Protein AF-0000000083341034 (afdb_homodimer)

Foldseek 3Di:
DPPPVPLVQQFFAWDDDDAQWTDTDHDIARAWWKDKRRDTGNPQPDQALAPDDDVSVVVQCVLVFQEEEEAGGQFWDDHDPVVQVVCVVVNYYY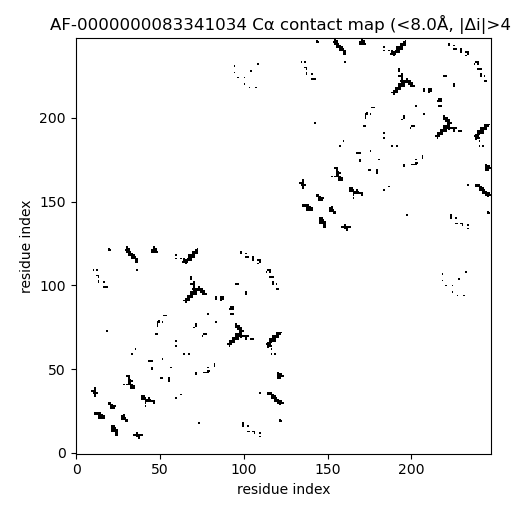HTGHPVVSNVVNNVPSVDVGIYMYTYHRND/DPPPVPLVQQFFAWPDDDAQWTDTDHDIARAWWKDKRRDTGNPQHDQALASDDDVSVVVVCVLVFQEEEEAGGQFWDDHDPVVQVVCVVVNYYYHTGHPVVSSVVNNVVVVPVGTYMYTYHRND

Secondary structure (DSSP, 8-state):
-------------EEEEETTEEEETTEEE-S-EEE-SS-EE------SGGG--HHHHHHHHTT--SEEEEE-SSS-----HHHHHHHHHTT-EEEEE-HHHHHHHHHHHHTTT--EEEEE----/-------------EEEEETTEEEET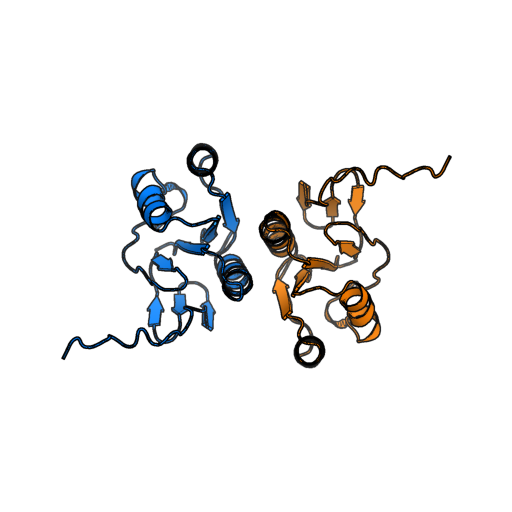TEEE-S-EEE-SS-EE------SGGG--HHHHHHHHTT--SEEEEE-SSS--PPPHHHHHHHHHTT-EEEEE-HHHHHHHHHHHHTTT--EEEEE----

Sequence (248 aa):
MKFTEHRDSNINAIKHYEPGLVKVNNLTFTHSCYITQHKTEQHWPCNAIEQLDQSLLEQLLAEKPEVIILGSGDKQQFPAAQWFAFCASQGIGLEVMANDAACRTYNVLTTEDREVVLALIFNSMKFTEHRDSNINAIKHYEPGLVKVNNLTFTHSCYITQHKTEQHWPCNAIEQLDQSLLEQLLAEKPEVIILGSGDKQQFPAAQWFAFCASQGIGLEVMANDAACRTYNVLTTEDREVVLALIFNS

Radius of gyration: 18.83 Å; Cα contacts (8 Å, |Δi|>4): 503; chains: 2; bounding box: 40×49×66 Å

Solvent-accessible surface area (backbone atoms only — not comparable to full-atom values): 13826 Å² total; per-residue (Å²): 130,80,74,69,70,72,68,72,87,66,66,57,41,68,74,43,75,50,98,66,36,38,27,43,75,92,41,77,40,69,54,17,23,36,35,30,54,87,44,78,40,70,85,37,96,34,48,43,57,86,62,64,45,68,70,64,48,48,62,58,52,71,70,63,38,56,31,36,36,33,8,41,16,95,46,65,54,80,58,65,68,64,59,52,52,54,32,46,75,70,68,22,47,74,43,74,30,20,35,69,54,30,48,52,46,46,45,62,48,54,78,37,102,51,55,45,34,39,34,39,26,32,72,118,130,80,75,67,70,72,70,72,87,65,64,56,41,67,74,44,74,50,97,66,36,38,27,42,74,93,41,78,40,71,56,16,22,35,35,30,54,85,43,76,40,69,87,38,97,32,48,42,56,88,60,62,43,68,71,63,50,46,62,55,52,71,68,64,37,57,32,36,35,33,9,42,17,95,46,66,53,82,59,66,68,64,58,53,51,54,33,46,76,72,68,22,47,75,45,72,29,22,34,70,52,30,47,52,46,46,46,62,47,52,75,68,78,50,54,45,33,39,34,39,25,32,71,115

Organism: NCBI:txid2580412

Nearest PDB structures (foldseek):
  2gm2-assembly1_A  TM=8.775E-01  e=2.484E-12  Xanthomonas campestris pv. campestris str. ATCC 33913
  3cpk-assembly1_A  TM=9.333E-01  e=6.772E-10  Bordetella parapertussis 12822
  2k2e-assembly1_A  TM=8.533E-01  e=2.001E-09  Bordetella pertussis Tohama I
  2fi9-assembly1_A  TM=8.469E-01  e=5.815E-07  Bartonella henselae str. Houston-1
  2fvt-assembly1_A  TM=8.087E-01  e=1.704E-05  Rhodopseudomonas palustris

InterPro domains:
  IPR007523 NDUFAF3/Mth938 domain-containing protein [PF04430] (14-121)
  IPR007523 NDUFAF3/Mth938 domain-containing protein [PTHR21192] (5-121)
  IPR036748 MTH938-like superfamily [G3DSA:3.40.1230.10] (12-122)
  IPR036748 MTH938-like superfamily [SSF64076] (1-122)

Structure (mmCIF, N/CA/C/O backbone):
data_AF-0000000083341034-model_v1
#
loop_
_entity.id
_entity.type
_entity.pdbx_description
1 polymer 'Xcc1710-like domain-containing protein'
#
loop_
_atom_site.group_PDB
_atom_site.id
_atom_site.type_symbol
_atom_site.label_atom_id
_atom_site.label_alt_id
_atom_site.label_comp_id
_atom_site.label_asym_id
_atom_site.label_entity_id
_atom_site.label_seq_id
_atom_site.pdbx_PDB_ins_code
_atom_site.Cartn_x
_atom_site.Cartn_y
_atom_site.Cartn_z
_atom_site.occupancy
_atom_site.B_iso_or_equiv
_atom_site.auth_seq_id
_atom_site.auth_comp_id
_atom_site.auth_asym_id
_atom_site.auth_atom_id
_atom_site.pdbx_PDB_model_num
ATOM 1 N N . MET A 1 1 ? 23.828 -11.281 -35.344 1 23.02 1 MET A N 1
ATOM 2 C CA . MET A 1 1 ? 23.5 -10.031 -34.656 1 23.02 1 MET A CA 1
ATOM 3 C C . MET A 1 1 ? 22.547 -10.266 -33.5 1 23.02 1 MET A C 1
ATOM 5 O O . MET A 1 1 ? 21.484 -10.867 -33.656 1 23.02 1 MET A O 1
ATOM 9 N N . LYS A 1 2 ? 23.016 -10.547 -32.25 1 27.88 2 LYS A N 1
ATOM 10 C CA . LYS A 1 2 ? 22.266 -10.891 -31.047 1 27.88 2 LYS A CA 1
ATOM 11 C C . LYS A 1 2 ? 21.219 -9.828 -30.734 1 27.88 2 LYS A C 1
ATOM 13 O O . LYS A 1 2 ? 21.531 -8.641 -30.672 1 27.88 2 LYS A O 1
ATOM 18 N N . PHE A 1 3 ? 20.062 -9.945 -31.328 1 27.89 3 PHE A N 1
ATOM 19 C CA . PHE A 1 3 ? 18.984 -9 -31.031 1 27.89 3 PHE A CA 1
ATOM 20 C C . PHE A 1 3 ? 18.953 -8.672 -29.547 1 27.89 3 PHE A C 1
ATOM 22 O O . PHE A 1 3 ? 18.797 -9.562 -28.719 1 27.89 3 PHE A O 1
ATOM 29 N N . THR A 1 4 ? 19.922 -7.859 -29.203 1 33.84 4 THR A N 1
ATOM 30 C CA . THR A 1 4 ? 19.766 -7.289 -27.875 1 33.84 4 THR A CA 1
ATOM 31 C C . THR A 1 4 ? 18.312 -6.871 -27.641 1 33.84 4 THR A C 1
ATOM 33 O O . THR A 1 4 ? 17.766 -6.051 -28.391 1 33.84 4 THR A O 1
ATOM 36 N N . GLU A 1 5 ? 17.391 -7.863 -27.609 1 35.09 5 GLU A N 1
ATOM 37 C CA . GLU A 1 5 ? 16.047 -7.477 -27.203 1 35.09 5 GLU A CA 1
ATOM 38 C C . GLU A 1 5 ? 16.062 -6.242 -26.297 1 35.09 5 GLU A C 1
ATOM 40 O O . GLU A 1 5 ? 16.688 -6.254 -25.234 1 35.09 5 GLU A O 1
ATOM 45 N N . HIS A 1 6 ? 16.266 -5.133 -26.859 1 35.75 6 HIS A N 1
ATOM 46 C CA . HIS A 1 6 ? 15.984 -3.904 -26.125 1 35.75 6 HIS A CA 1
ATOM 47 C C . HIS A 1 6 ? 14.859 -4.113 -25.109 1 35.75 6 HIS A C 1
ATOM 49 O O . HIS A 1 6 ? 13.703 -4.305 -25.5 1 35.75 6 HIS A O 1
ATOM 55 N N . ARG A 1 7 ? 15 -4.977 -24.156 1 37.41 7 ARG A N 1
ATOM 56 C CA . ARG A 1 7 ? 14.117 -4.91 -23 1 37.41 7 ARG A CA 1
ATOM 57 C C . ARG A 1 7 ? 13.602 -3.492 -22.781 1 37.41 7 ARG A C 1
ATOM 59 O O . ARG A 1 7 ? 14.383 -2.582 -22.5 1 37.41 7 ARG A O 1
ATOM 66 N N . ASP A 1 8 ? 12.922 -2.873 -23.609 1 44.44 8 ASP A N 1
ATOM 67 C CA . ASP A 1 8 ? 12.273 -1.584 -23.391 1 44.44 8 ASP A CA 1
ATOM 68 C C . ASP A 1 8 ? 12.078 -1.328 -21.891 1 44.44 8 ASP A C 1
ATOM 70 O O . ASP A 1 8 ? 11.43 -2.119 -21.203 1 44.44 8 ASP A O 1
ATOM 74 N N . SER A 1 9 ? 13 -0.904 -21.094 1 52.66 9 SER A N 1
ATOM 75 C CA . SER A 1 9 ? 13.305 -0.562 -19.703 1 52.66 9 SER A CA 1
ATOM 76 C C . SER A 1 9 ? 12.047 -0.174 -18.938 1 52.66 9 SER A C 1
ATOM 78 O O . SER A 1 9 ? 12.109 0.576 -17.969 1 52.66 9 SER A O 1
ATOM 80 N N . ASN A 1 10 ? 10.734 -0.308 -19.5 1 64.81 10 ASN A N 1
ATOM 81 C CA . ASN A 1 10 ? 9.5 0.242 -18.953 1 64.81 10 ASN A CA 1
ATOM 82 C C . ASN A 1 10 ? 8.984 -0.592 -17.781 1 64.81 10 ASN A C 1
ATOM 84 O O . ASN A 1 10 ? 8.758 -1.794 -17.922 1 64.81 10 ASN A O 1
ATOM 88 N N . ILE A 1 11 ? 9.164 -0.188 -16.625 1 82.19 11 ILE A N 1
ATOM 89 C CA . ILE A 1 11 ? 8.633 -0.777 -15.398 1 82.19 11 ILE A CA 1
ATOM 90 C C . ILE A 1 11 ? 7.137 -1.049 -15.562 1 82.19 11 ILE A C 1
ATOM 92 O O . ILE A 1 11 ? 6.426 -0.271 -16.203 1 82.19 11 ILE A O 1
ATOM 96 N N . ASN A 1 12 ? 6.758 -2.311 -15.289 1 90.69 12 ASN A N 1
ATOM 97 C CA . ASN A 1 12 ? 5.348 -2.678 -15.328 1 90.69 12 ASN A CA 1
ATOM 98 C C . ASN A 1 12 ? 4.543 -1.948 -14.258 1 90.69 12 ASN A C 1
ATOM 100 O O . ASN A 1 12 ? 4.348 -2.475 -13.156 1 90.69 12 ASN A O 1
ATOM 104 N N . ALA A 1 13 ? 4.09 -0.816 -14.578 1 90.06 13 ALA A N 1
ATOM 105 C CA . ALA A 1 13 ? 3.232 -0.056 -13.68 1 90.06 13 ALA A CA 1
ATOM 106 C C . ALA A 1 13 ? 1.76 -0.37 -13.922 1 90.06 13 ALA A C 1
ATOM 108 O O . ALA A 1 13 ? 1.364 -0.669 -15.055 1 90.06 13 ALA A O 1
ATOM 109 N N . ILE A 1 14 ? 1.032 -0.4 -12.914 1 94.44 14 ILE A N 1
ATOM 110 C CA . ILE A 1 14 ? -0.413 -0.541 -13.055 1 94.44 14 ILE A CA 1
ATOM 111 C C . ILE A 1 14 ? -1.017 0.778 -13.531 1 94.44 14 ILE A C 1
ATOM 113 O O . ILE A 1 14 ? -0.889 1.806 -12.859 1 94.44 14 ILE A O 1
ATOM 117 N N . LYS A 1 15 ? -1.625 0.727 -14.609 1 89.69 15 LYS A N 1
ATOM 118 C CA . LYS A 1 15 ? -2.195 1.93 -15.211 1 89.69 15 LYS A CA 1
ATOM 119 C C . LYS A 1 15 ? -3.623 2.16 -14.727 1 89.69 15 LYS A C 1
ATOM 121 O O . LYS A 1 15 ? -4.043 3.305 -14.531 1 89.69 15 LYS A O 1
ATOM 126 N N . HIS A 1 16 ? -4.27 1.013 -14.664 1 92.5 16 HIS A N 1
ATOM 127 C CA . HIS A 1 16 ? -5.684 1.106 -14.305 1 92.5 16 HIS A CA 1
ATOM 128 C C . HIS A 1 16 ? -6.164 -0.172 -13.625 1 92.5 16 HIS A C 1
ATOM 130 O O . HIS A 1 16 ? -5.762 -1.272 -14.008 1 92.5 16 HIS A O 1
ATOM 136 N N . TYR A 1 17 ? -6.996 0.031 -12.664 1 93.44 17 TYR A N 1
ATOM 137 C CA . TYR A 1 17 ? -7.668 -1.093 -12.016 1 93.44 17 TYR A CA 1
ATOM 138 C C . TYR A 1 17 ? -9.148 -0.803 -11.82 1 93.44 17 TYR A C 1
ATOM 140 O O . TYR A 1 17 ? -9.531 0.314 -11.461 1 93.44 17 TYR A O 1
ATOM 148 N N . GLU A 1 18 ? -9.914 -1.802 -12.094 1 91.88 18 GLU A N 1
ATOM 149 C CA . GLU A 1 18 ? -11.32 -1.844 -11.695 1 91.88 18 GLU A CA 1
ATOM 150 C C . GLU A 1 18 ? -11.742 -3.262 -11.328 1 91.88 18 GLU A C 1
ATOM 152 O O . GLU A 1 18 ? -11.023 -4.223 -11.602 1 91.88 18 GLU A O 1
ATOM 157 N N . PRO A 1 19 ? -12.898 -3.295 -10.562 1 90.88 19 PRO A N 1
ATOM 158 C CA . PRO A 1 19 ? -13.344 -4.648 -10.219 1 90.88 19 PRO A CA 1
ATOM 159 C C . PRO A 1 19 ? -13.383 -5.582 -11.422 1 90.88 19 PRO A C 1
ATOM 161 O O . PRO A 1 19 ? -14.07 -5.293 -12.406 1 90.88 19 PRO A O 1
ATOM 164 N N . GLY A 1 20 ? -12.602 -6.617 -11.438 1 90.06 20 GLY A N 1
ATOM 165 C CA . GLY A 1 20 ? -12.625 -7.656 -12.453 1 90.06 20 GLY A CA 1
ATOM 166 C C . GLY A 1 20 ? -11.547 -7.48 -13.508 1 90.06 20 GLY A C 1
ATOM 167 O O . GLY A 1 20 ? -11.406 -8.312 -14.406 1 90.06 20 GLY A O 1
ATOM 168 N N . LEU A 1 21 ? -10.883 -6.426 -13.43 1 93.44 21 LEU A N 1
ATOM 169 C CA . LEU A 1 21 ? -9.844 -6.285 -14.445 1 93.44 21 LEU A CA 1
ATOM 170 C C . LEU A 1 21 ? -8.734 -5.355 -13.961 1 93.44 21 LEU A C 1
ATOM 172 O O . LEU A 1 21 ? -8.969 -4.5 -13.102 1 93.44 21 LEU A O 1
ATOM 176 N N . VAL A 1 22 ? -7.5 -5.578 -14.531 1 95.81 22 VAL A N 1
ATOM 177 C CA . VAL A 1 22 ? -6.355 -4.699 -14.305 1 95.81 22 VAL A CA 1
ATOM 178 C C . VAL A 1 22 ? -5.613 -4.465 -15.617 1 95.81 22 VAL A C 1
ATOM 180 O O . VAL A 1 22 ? -5.496 -5.375 -16.438 1 95.81 22 VAL A O 1
ATOM 183 N N . LYS A 1 23 ? -5.188 -3.26 -15.805 1 95.5 23 LYS A N 1
ATOM 184 C CA . LYS A 1 23 ? -4.402 -2.906 -16.984 1 95.5 23 LYS A CA 1
ATOM 185 C C . LYS A 1 23 ? -2.951 -2.617 -16.609 1 95.5 23 LYS A C 1
ATOM 187 O O . LYS A 1 23 ? -2.682 -1.781 -15.742 1 95.5 23 LYS A O 1
ATOM 192 N N . VAL A 1 24 ? -2.111 -3.338 -17.219 1 94.12 24 VAL A N 1
ATOM 193 C CA . VAL A 1 24 ? -0.674 -3.182 -17.031 1 94.12 24 VAL A CA 1
ATOM 194 C C . VAL A 1 24 ? -0.02 -2.773 -18.344 1 94.12 24 VAL A C 1
ATOM 196 O O . VAL A 1 24 ? 0.03 -3.562 -19.297 1 94.12 24 VAL A O 1
ATOM 199 N N . ASN A 1 25 ? 0.532 -1.565 -18.312 1 88.56 25 ASN A N 1
ATOM 200 C CA . ASN A 1 25 ? 1.022 -1.021 -19.578 1 88.56 25 ASN A CA 1
ATOM 201 C C . ASN A 1 25 ? -0.027 -1.13 -20.688 1 88.56 25 ASN A C 1
ATOM 203 O O . ASN A 1 25 ? -1.074 -0.485 -20.609 1 88.56 25 ASN A O 1
ATOM 207 N N . ASN A 1 26 ? 0.182 -2.029 -21.562 1 86.38 26 ASN A N 1
ATOM 208 C CA . ASN A 1 26 ? -0.769 -2.145 -22.672 1 86.38 26 ASN A CA 1
ATOM 209 C C . ASN A 1 26 ? -1.513 -3.477 -22.625 1 86.38 26 ASN A C 1
ATOM 211 O O . ASN A 1 26 ? -2.15 -3.867 -23.609 1 86.38 26 ASN A O 1
ATOM 215 N N . LEU A 1 27 ? -1.437 -4.066 -21.531 1 91.69 27 LEU A N 1
ATOM 216 C CA . LEU A 1 27 ? -2.092 -5.359 -21.375 1 91.69 27 LEU A CA 1
ATOM 217 C C . LEU A 1 27 ? -3.252 -5.266 -20.375 1 91.69 27 LEU A C 1
ATOM 219 O O . LEU A 1 27 ? -3.182 -4.52 -19.406 1 91.69 27 LEU A O 1
ATOM 223 N N . THR A 1 28 ? -4.266 -6.043 -20.672 1 94.06 28 THR A N 1
ATOM 224 C CA . THR A 1 28 ? -5.43 -6.137 -19.797 1 94.06 28 THR A CA 1
ATOM 225 C C . THR A 1 28 ? -5.586 -7.559 -19.25 1 94.06 28 THR A C 1
ATOM 227 O O . THR A 1 28 ? -5.562 -8.523 -20.016 1 94.06 28 THR A O 1
ATOM 230 N N . PHE A 1 29 ? -5.719 -7.637 -17.969 1 93.88 29 PHE A N 1
ATOM 231 C CA . PHE A 1 29 ? -5.922 -8.922 -17.297 1 93.88 29 PHE A CA 1
ATOM 232 C C . PHE A 1 29 ? -7.305 -8.992 -16.672 1 93.88 29 PHE A C 1
ATOM 234 O O . PHE A 1 29 ? -7.727 -8.062 -15.984 1 93.88 29 PHE A O 1
ATOM 241 N N . THR A 1 30 ? -7.992 -10.164 -16.906 1 93.69 30 THR A N 1
ATOM 242 C CA . THR A 1 30 ? -9.328 -10.344 -16.359 1 93.69 30 THR A CA 1
ATOM 243 C C . THR A 1 30 ? -9.398 -11.609 -15.508 1 93.69 30 THR A C 1
ATOM 245 O O . THR A 1 30 ? -10.484 -12.062 -15.141 1 93.69 30 THR A O 1
ATOM 248 N N . HIS A 1 31 ? -8.297 -12.203 -15.344 1 94.25 31 HIS A N 1
ATOM 249 C CA . HIS A 1 31 ? -8.164 -13.375 -14.484 1 94.25 31 HIS A CA 1
ATOM 250 C C . HIS A 1 31 ? -6.973 -13.234 -13.539 1 94.25 31 HIS A C 1
ATOM 252 O O . HIS A 1 31 ? -6.125 -12.359 -13.727 1 94.25 31 HIS A O 1
ATOM 258 N N . SER A 1 32 ? -6.977 -14.133 -12.562 1 96.81 32 SER A N 1
ATOM 259 C CA . SER A 1 32 ? -5.914 -14.062 -11.562 1 96.81 32 SER A CA 1
ATOM 260 C C . SER A 1 32 ? -4.539 -14.117 -12.211 1 96.81 32 SER A C 1
ATOM 262 O O . SER A 1 32 ? -4.324 -14.875 -13.164 1 96.81 32 SER A O 1
ATOM 264 N N . CYS A 1 33 ? -3.613 -13.336 -11.711 1 96.94 33 CYS A N 1
ATOM 265 C CA . CYS A 1 33 ? -2.301 -13.148 -12.32 1 96.94 33 CYS A CA 1
ATOM 266 C C . CYS A 1 33 ? -1.304 -12.594 -11.305 1 96.94 33 CYS A C 1
ATOM 268 O O . CYS A 1 33 ? -1.673 -12.273 -10.172 1 96.94 33 CYS A O 1
ATOM 270 N N . TYR A 1 34 ? -0.081 -12.594 -11.695 1 97.56 34 TYR A N 1
ATOM 271 C CA . TYR A 1 34 ? 0.874 -11.836 -10.898 1 97.56 34 TYR A CA 1
ATOM 272 C C . TYR A 1 34 ? 1.829 -11.047 -11.789 1 97.56 34 TYR A C 1
ATOM 274 O O . TYR A 1 34 ? 2.023 -11.398 -12.953 1 97.56 34 TYR A O 1
ATOM 282 N N . ILE A 1 35 ? 2.334 -9.969 -11.25 1 96 35 ILE A N 1
ATOM 283 C CA . ILE A 1 35 ? 3.119 -8.969 -11.969 1 96 35 ILE A CA 1
ATOM 284 C C . ILE A 1 35 ? 4.387 -8.641 -11.18 1 96 35 ILE A C 1
ATOM 286 O O . ILE A 1 35 ? 4.344 -8.508 -9.953 1 96 35 ILE A O 1
ATOM 290 N N . THR A 1 36 ? 5.523 -8.586 -11.859 1 95.06 36 THR A N 1
ATOM 291 C CA . THR A 1 36 ? 6.746 -7.984 -11.344 1 95.06 36 THR A CA 1
ATOM 292 C C . THR A 1 36 ? 7.137 -6.762 -12.172 1 95.06 36 THR A C 1
ATOM 294 O O . THR A 1 36 ? 6.438 -6.402 -13.117 1 95.06 36 THR A O 1
ATOM 297 N N . GLN A 1 37 ? 8.188 -6.176 -11.766 1 91.69 37 GLN A N 1
ATOM 298 C CA . GLN A 1 37 ? 8.648 -4.992 -12.492 1 91.69 37 GLN A CA 1
ATOM 299 C C . GLN A 1 37 ? 8.961 -5.324 -13.945 1 91.69 37 GLN A C 1
ATOM 301 O O . GLN A 1 37 ? 8.867 -4.461 -14.82 1 91.69 37 GLN A O 1
ATOM 306 N N . HIS A 1 38 ? 9.219 -6.582 -14.172 1 89.81 38 HIS A N 1
ATOM 307 C CA . HIS A 1 38 ? 9.734 -6.91 -15.5 1 89.81 38 HIS A CA 1
ATOM 308 C C . HIS A 1 38 ? 8.938 -8.047 -16.141 1 89.81 38 HIS A C 1
ATOM 310 O O . HIS A 1 38 ? 9.203 -8.43 -17.281 1 89.81 38 HIS A O 1
ATOM 316 N N . LYS A 1 39 ? 7.984 -8.508 -15.359 1 91.19 39 LYS A N 1
ATOM 317 C CA . LYS A 1 39 ? 7.254 -9.672 -15.859 1 91.19 39 LYS A CA 1
ATOM 318 C C . LYS A 1 39 ? 5.773 -9.586 -15.5 1 91.19 39 LYS A C 1
ATOM 320 O O . LYS A 1 39 ? 5.418 -9.125 -14.414 1 91.19 39 LYS A O 1
ATOM 325 N N . THR A 1 40 ? 4.977 -9.953 -16.438 1 93.19 40 THR A N 1
ATOM 326 C CA . THR A 1 40 ? 3.559 -10.172 -16.188 1 93.19 40 THR A CA 1
ATOM 327 C C . THR A 1 40 ? 3.188 -11.633 -16.438 1 93.19 40 THR A C 1
ATOM 329 O O . THR A 1 40 ? 3.471 -12.18 -17.5 1 93.19 40 THR A O 1
ATOM 332 N N . GLU A 1 41 ? 2.623 -12.258 -15.461 1 90 41 GLU A N 1
ATOM 333 C CA . GLU A 1 41 ? 2.221 -13.656 -15.578 1 90 41 GLU A CA 1
ATOM 334 C C . GLU A 1 41 ? 0.704 -13.797 -15.516 1 90 41 GLU A C 1
ATOM 336 O O . GLU A 1 41 ? 0.091 -13.516 -14.484 1 90 41 GLU A O 1
ATOM 341 N N . GLN A 1 42 ? 0.196 -14.328 -16.547 1 84.94 42 GLN A N 1
ATOM 342 C CA . GLN A 1 42 ? -1.253 -14.461 -16.672 1 84.94 42 GLN A CA 1
ATOM 343 C C . GLN A 1 42 ? -1.732 -15.805 -16.125 1 84.94 42 GLN A C 1
ATOM 345 O O . GLN A 1 42 ? -2.912 -15.961 -15.805 1 84.94 42 GLN A O 1
ATOM 350 N N . HIS A 1 43 ? -0.833 -16.703 -16.109 1 87.75 43 HIS A N 1
ATOM 351 C CA . HIS A 1 43 ? -1.233 -18.047 -15.664 1 87.75 43 HIS A CA 1
ATOM 352 C C . HIS A 1 43 ? -0.896 -18.266 -14.195 1 87.75 43 HIS A C 1
ATOM 354 O O . HIS A 1 43 ? 0.151 -18.828 -13.867 1 87.75 43 HIS A O 1
ATOM 360 N N . TRP A 1 44 ? -1.604 -17.812 -13.32 1 94.5 44 TRP A N 1
ATOM 361 C CA . TRP A 1 44 ? -1.575 -18.031 -11.883 1 94.5 44 TRP A CA 1
ATOM 362 C C . TRP A 1 44 ? -2.963 -18.375 -11.352 1 94.5 44 TRP A C 1
ATOM 364 O O . TRP A 1 44 ? -3.715 -17.5 -10.938 1 94.5 44 TRP A O 1
ATOM 374 N N . PRO A 1 45 ? -3.301 -19.688 -11.461 1 91.38 45 PRO A N 1
ATOM 375 C CA . PRO A 1 45 ? -4.691 -20.125 -11.289 1 91.38 45 PRO A CA 1
ATOM 376 C C . PRO A 1 45 ? -5.137 -20.125 -9.828 1 91.38 45 PRO A C 1
ATOM 378 O O . PRO A 1 45 ? -5.449 -21.172 -9.273 1 91.38 45 PRO A O 1
ATOM 381 N N . CYS A 1 46 ? -5.203 -19.062 -9.164 1 94.44 46 CYS A N 1
ATOM 382 C CA . CYS A 1 46 ? -5.773 -18.859 -7.836 1 94.44 46 CYS A CA 1
ATOM 383 C C . CYS A 1 46 ? -7.008 -17.969 -7.906 1 94.44 46 CYS A C 1
ATOM 385 O O . CYS A 1 46 ? -6.891 -16.734 -7.996 1 94.44 46 CYS A O 1
ATOM 387 N N . ASN A 1 47 ? -8.156 -18.578 -7.801 1 91.81 47 ASN A N 1
ATOM 388 C CA . ASN A 1 47 ? -9.375 -17.812 -8.047 1 91.81 47 ASN A CA 1
ATOM 389 C C . ASN A 1 47 ? -10.07 -17.438 -6.746 1 91.81 47 ASN A C 1
ATOM 391 O O . ASN A 1 47 ? -11.102 -16.766 -6.762 1 91.81 47 ASN A O 1
ATOM 395 N N . ALA A 1 48 ? -9.562 -17.969 -5.707 1 94.88 48 ALA A N 1
ATOM 396 C CA . ALA A 1 48 ? -10.055 -17.625 -4.375 1 94.88 48 ALA A CA 1
ATOM 397 C C . ALA A 1 48 ? -8.938 -17.719 -3.338 1 94.88 48 ALA A C 1
ATOM 399 O O . ALA A 1 48 ? -8.031 -18.547 -3.475 1 94.88 48 ALA A O 1
ATOM 400 N N . ILE A 1 49 ? -9.031 -16.906 -2.344 1 96.06 49 ILE A N 1
ATOM 401 C CA . ILE A 1 49 ? -7.977 -16.844 -1.338 1 96.06 49 ILE A CA 1
ATOM 402 C C . ILE A 1 49 ? -7.785 -18.219 -0.698 1 96.06 49 ILE A C 1
ATOM 404 O O . ILE A 1 49 ? -6.664 -18.594 -0.344 1 96.06 49 ILE A O 1
ATOM 408 N N . GLU A 1 50 ? -8.906 -18.953 -0.591 1 95.38 50 GLU A N 1
ATOM 409 C CA . GLU A 1 50 ? -8.875 -20.266 0.033 1 95.38 50 GLU A CA 1
ATOM 410 C C . GLU A 1 50 ? -8.109 -21.266 -0.828 1 95.38 50 GLU A C 1
ATOM 412 O O . GLU A 1 50 ? -7.699 -22.328 -0.345 1 95.38 50 GLU A O 1
ATOM 417 N N . GLN A 1 51 ? -7.922 -20.953 -2.051 1 96 51 GLN A N 1
ATOM 418 C CA . GLN A 1 51 ? -7.262 -21.859 -2.988 1 96 51 GLN A CA 1
ATOM 419 C C . GLN A 1 51 ? -5.746 -21.688 -2.947 1 96 51 GLN A C 1
ATOM 421 O O . GLN A 1 51 ? -5.008 -22.469 -3.539 1 96 51 GLN A O 1
ATOM 426 N N . LEU A 1 52 ? -5.301 -20.656 -2.309 1 96.94 52 LEU A N 1
ATOM 427 C CA . LEU A 1 52 ? -3.859 -20.453 -2.207 1 96.94 52 LEU A CA 1
ATOM 428 C C . LEU A 1 52 ? -3.174 -21.641 -1.56 1 96.94 52 LEU A C 1
ATOM 430 O O . LEU A 1 52 ? -3.605 -22.109 -0.506 1 96.94 52 LEU A O 1
ATOM 434 N N . ASP A 1 53 ? -2.238 -22.141 -2.191 1 97 53 ASP A N 1
ATOM 435 C CA . ASP A 1 53 ? -1.482 -23.281 -1.656 1 97 53 ASP A CA 1
ATOM 436 C C . ASP A 1 53 ? 0.017 -23.078 -1.869 1 97 53 ASP A C 1
ATOM 438 O O . ASP A 1 53 ? 0.451 -22.031 -2.357 1 97 53 ASP A O 1
ATOM 442 N N . GLN A 1 54 ? 0.739 -24.062 -1.49 1 97.19 54 GLN A N 1
ATOM 443 C CA . GLN A 1 54 ? 2.193 -23.938 -1.503 1 97.19 54 GLN A CA 1
ATOM 444 C C . GLN A 1 54 ? 2.717 -23.766 -2.926 1 97.19 54 GLN A C 1
ATOM 446 O O . GLN A 1 54 ? 3.631 -22.984 -3.166 1 97.19 54 GLN A O 1
ATOM 451 N N . SER A 1 55 ? 2.17 -24.562 -3.807 1 97.5 55 SER A N 1
ATOM 452 C CA . SER A 1 55 ? 2.615 -24.516 -5.195 1 97.5 55 SER A CA 1
ATOM 453 C C . SER A 1 55 ? 2.404 -23.125 -5.793 1 97.5 55 SER A C 1
ATOM 455 O O . SER A 1 55 ? 3.281 -22.594 -6.484 1 97.5 55 SER A O 1
ATOM 457 N N . LEU A 1 56 ? 1.269 -22.547 -5.57 1 97.56 56 LEU A N 1
ATOM 458 C CA . LEU A 1 56 ? 0.95 -21.219 -6.07 1 97.56 56 LEU A CA 1
ATOM 459 C C . LEU A 1 56 ? 1.879 -20.172 -5.461 1 97.56 56 LEU A C 1
ATOM 461 O O . LEU A 1 56 ? 2.354 -19.281 -6.156 1 97.56 56 LEU A O 1
ATOM 465 N N . LEU A 1 57 ? 2.213 -20.312 -4.188 1 97.81 57 LEU A N 1
ATOM 466 C CA . LEU A 1 57 ? 3.113 -19.375 -3.516 1 97.81 57 LEU A CA 1
ATOM 467 C C . LEU A 1 57 ? 4.539 -19.531 -4.035 1 97.81 57 LEU A C 1
ATOM 469 O O . LEU A 1 57 ? 5.258 -18.547 -4.188 1 97.81 57 LEU A O 1
ATOM 473 N N . GLU A 1 58 ? 4.91 -20.734 -4.301 1 97.38 58 GLU A N 1
ATOM 474 C CA . GLU A 1 58 ? 6.258 -21 -4.805 1 97.38 58 GLU A CA 1
ATOM 475 C C . GLU A 1 58 ? 6.48 -20.328 -6.156 1 97.38 58 GLU A C 1
ATOM 477 O O . GLU A 1 58 ? 7.594 -19.891 -6.461 1 97.38 58 GLU A O 1
ATOM 482 N N . GLN A 1 59 ? 5.457 -20.234 -6.961 1 97 59 GLN A N 1
ATOM 483 C CA . GLN A 1 59 ? 5.555 -19.516 -8.227 1 97 59 GLN A CA 1
ATOM 484 C C . GLN A 1 59 ? 5.906 -18.047 -8.008 1 97 59 GLN A C 1
ATOM 486 O O . GLN A 1 59 ? 6.703 -17.484 -8.758 1 97 59 GLN A O 1
ATOM 491 N N . LEU A 1 60 ? 5.348 -17.469 -7.016 1 97.75 60 LEU A N 1
ATOM 492 C CA . LEU A 1 60 ? 5.645 -16.078 -6.688 1 97.75 60 LEU A CA 1
ATOM 493 C C . LEU A 1 60 ? 7.055 -15.938 -6.121 1 97.75 60 LEU A C 1
ATOM 495 O O . LEU A 1 60 ? 7.777 -15.008 -6.473 1 97.75 60 LEU A O 1
ATOM 499 N N . LEU A 1 61 ? 7.461 -16.891 -5.281 1 96.62 61 LEU A N 1
ATOM 500 C CA . 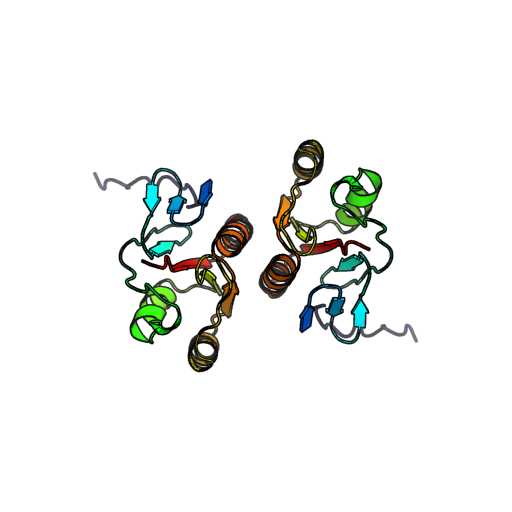LEU A 1 61 ? 8.758 -16.859 -4.613 1 96.62 61 LEU A CA 1
ATOM 501 C C . LEU A 1 61 ? 9.891 -17.047 -5.621 1 96.62 61 LEU A C 1
ATOM 503 O O . LEU A 1 61 ? 11 -16.578 -5.406 1 96.62 61 LEU A O 1
ATOM 507 N N . ALA A 1 62 ? 9.539 -17.734 -6.656 1 96.06 62 ALA A N 1
ATOM 508 C CA . ALA A 1 62 ? 10.531 -17.984 -7.699 1 96.06 62 ALA A CA 1
ATOM 509 C C . ALA A 1 62 ? 11.031 -16.688 -8.305 1 96.06 62 ALA A C 1
ATOM 511 O O . ALA A 1 62 ? 12.125 -16.641 -8.875 1 96.06 62 ALA A O 1
ATOM 512 N N . GLU A 1 63 ? 10.289 -15.641 -8.141 1 95.69 63 GLU A N 1
ATOM 513 C CA . GLU A 1 63 ? 10.68 -14.328 -8.664 1 95.69 63 GLU A CA 1
ATOM 514 C C . GLU A 1 63 ? 11.641 -13.625 -7.715 1 95.69 63 GLU A C 1
ATOM 516 O O . GLU A 1 63 ? 12.102 -12.516 -8 1 95.69 63 GLU A O 1
ATOM 521 N N . LYS A 1 64 ? 11.875 -14.164 -6.516 1 94.44 64 LYS A N 1
ATOM 522 C CA . LYS A 1 64 ? 12.805 -13.695 -5.496 1 94.44 64 LYS A CA 1
ATOM 523 C C . LYS A 1 64 ? 12.453 -12.281 -5.031 1 94.44 64 LYS A C 1
ATOM 525 O O . LYS A 1 64 ? 13.312 -11.398 -5.008 1 94.44 64 LYS A O 1
ATOM 530 N N . PRO A 1 65 ? 11.188 -12.125 -4.664 1 95.62 65 PRO A N 1
ATOM 531 C CA . PRO A 1 65 ? 10.789 -10.797 -4.199 1 95.62 65 PRO A CA 1
ATOM 532 C C . PRO A 1 65 ? 11.25 -10.508 -2.773 1 95.62 65 PRO A C 1
ATOM 534 O O . PRO A 1 65 ? 11.57 -11.438 -2.025 1 95.62 65 PRO A O 1
ATOM 537 N N . GLU A 1 66 ? 11.367 -9.258 -2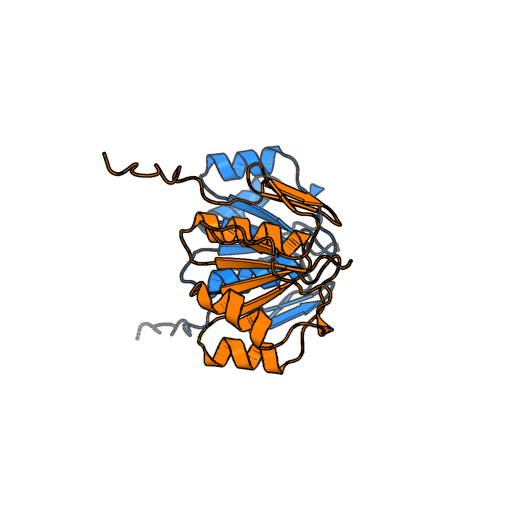.48 1 92.31 66 GLU A N 1
ATOM 538 C CA . GLU A 1 66 ? 11.5 -8.859 -1.081 1 92.31 66 GLU A CA 1
ATOM 539 C C . GLU A 1 66 ? 10.148 -8.883 -0.375 1 92.31 66 GLU A C 1
ATOM 541 O O . GLU A 1 66 ? 10.07 -9.133 0.831 1 92.31 66 GLU A O 1
ATOM 546 N N . VAL A 1 67 ? 9.125 -8.609 -1.173 1 95.25 67 VAL A N 1
ATOM 547 C CA . VAL A 1 67 ? 7.773 -8.586 -0.621 1 95.25 67 VAL A CA 1
ATOM 548 C C . VAL A 1 67 ? 6.77 -9 -1.695 1 95.25 67 VAL A C 1
ATOM 550 O O . VAL A 1 67 ? 6.945 -8.68 -2.875 1 95.25 67 VAL A O 1
ATOM 553 N N . ILE A 1 68 ? 5.781 -9.711 -1.284 1 97.31 68 ILE A N 1
ATOM 554 C CA . ILE A 1 68 ? 4.625 -10.039 -2.109 1 97.31 68 ILE A CA 1
ATOM 555 C C . ILE A 1 68 ? 3.416 -9.219 -1.656 1 97.31 68 ILE A C 1
ATOM 557 O O . ILE A 1 68 ? 3.043 -9.25 -0.481 1 97.31 68 ILE A O 1
ATOM 561 N N . ILE A 1 69 ? 2.902 -8.461 -2.555 1 98 69 ILE A N 1
ATOM 562 C CA . ILE A 1 69 ? 1.615 -7.809 -2.342 1 98 69 ILE A CA 1
ATOM 563 C C . ILE A 1 69 ? 0.5 -8.656 -2.947 1 98 69 ILE A C 1
ATOM 565 O O . ILE A 1 69 ? 0.451 -8.852 -4.164 1 98 69 ILE A O 1
ATOM 569 N N . LEU A 1 70 ? -0.362 -9.148 -2.119 1 98.38 70 LEU A N 1
ATOM 570 C CA . LEU A 1 70 ? -1.439 -10.031 -2.555 1 98.38 70 LEU A CA 1
ATOM 571 C C . LEU A 1 70 ? -2.783 -9.312 -2.504 1 98.38 70 LEU A C 1
ATOM 573 O O . LEU A 1 70 ? -3.26 -8.953 -1.425 1 98.38 70 LEU A O 1
ATOM 577 N N . GLY A 1 71 ? -3.299 -9.07 -3.66 1 97.69 71 GLY A N 1
ATOM 578 C CA . GLY A 1 71 ? -4.684 -8.633 -3.752 1 97.69 71 GLY A CA 1
ATOM 579 C C . GLY A 1 71 ? -5.672 -9.781 -3.664 1 97.69 71 GLY A C 1
ATOM 580 O O . GLY A 1 71 ? -5.734 -10.625 -4.559 1 97.69 71 GLY A O 1
ATOM 581 N N . SER A 1 72 ? -6.523 -9.766 -2.721 1 97.19 72 SER A N 1
ATOM 582 C CA . SER A 1 72 ? -7.383 -10.914 -2.445 1 97.19 72 SER A CA 1
ATOM 583 C C . SER A 1 72 ? -8.742 -10.758 -3.121 1 97.19 72 SER A C 1
ATOM 585 O O . SER A 1 72 ? -9.648 -11.562 -2.889 1 97.19 72 SER A O 1
ATOM 587 N N . GLY A 1 73 ? -8.891 -9.734 -3.947 1 95 73 GLY A N 1
ATOM 588 C CA . GLY A 1 73 ? -10.156 -9.453 -4.605 1 95 73 GLY A CA 1
ATOM 589 C C . GLY A 1 73 ? -10.727 -8.094 -4.262 1 95 73 GLY A C 1
ATOM 590 O O . GLY A 1 73 ? -9.977 -7.148 -4.008 1 95 73 GLY A O 1
ATOM 591 N N . ASP A 1 74 ? -12.125 -7.965 -4.293 1 93.31 74 ASP A N 1
ATOM 592 C CA . ASP A 1 74 ? -12.789 -6.691 -4.016 1 93.31 74 ASP A CA 1
ATOM 593 C C . ASP A 1 74 ? -12.641 -6.309 -2.545 1 93.31 74 ASP A C 1
ATOM 595 O O . ASP A 1 74 ? -12.727 -5.129 -2.197 1 93.31 74 ASP A O 1
ATOM 599 N N . LYS A 1 75 ? -12.461 -7.324 -1.787 1 92.5 75 LYS A N 1
ATOM 600 C CA . LYS A 1 75 ? -12.297 -7.133 -0.349 1 92.5 75 LYS A CA 1
ATOM 601 C C . LYS A 1 75 ? -11.023 -7.809 0.154 1 92.5 75 LYS A C 1
ATOM 603 O O . LYS A 1 75 ? -10.57 -8.797 -0.425 1 92.5 75 LYS A O 1
ATOM 608 N N . GLN A 1 76 ? -10.531 -7.254 1.204 1 94.56 76 GLN A N 1
ATOM 609 C CA . GLN A 1 76 ? -9.391 -7.887 1.853 1 94.56 76 GLN A CA 1
ATOM 610 C C . GLN A 1 76 ? -9.797 -9.172 2.562 1 94.56 76 GLN A C 1
ATOM 612 O O . GLN A 1 76 ? -10.711 -9.164 3.395 1 94.56 76 GLN A O 1
ATOM 617 N N . GLN A 1 77 ? -9.258 -10.172 2.182 1 95.56 77 GLN A N 1
ATOM 618 C CA . GLN A 1 77 ? -9.43 -11.484 2.805 1 95.56 77 GLN A CA 1
ATOM 619 C C . GLN A 1 77 ? -8.078 -12.117 3.129 1 95.56 77 GLN A C 1
ATOM 621 O O . GLN A 1 77 ? -7.168 -12.117 2.297 1 95.56 77 GLN A O 1
ATOM 626 N N . PHE A 1 78 ? -7.984 -12.656 4.246 1 95.94 78 PHE A N 1
ATOM 627 C CA . PHE A 1 78 ? -6.695 -13.188 4.672 1 95.94 78 PHE A CA 1
ATOM 628 C C . PHE A 1 78 ? -6.586 -14.672 4.348 1 95.94 78 PHE A C 1
ATOM 630 O O . PHE A 1 78 ? -7.555 -15.414 4.508 1 95.94 78 PHE A O 1
ATOM 637 N N . PRO A 1 79 ? -5.43 -15 3.861 1 97.31 79 PRO A N 1
ATOM 638 C CA . PRO A 1 79 ? -5.188 -16.438 3.699 1 97.31 79 PRO A CA 1
ATOM 639 C C . PRO A 1 79 ? -4.93 -17.141 5.027 1 97.31 79 PRO A C 1
ATOM 641 O O . PRO A 1 79 ? -4.914 -16.5 6.078 1 97.31 79 PRO A O 1
ATOM 644 N N . ALA A 1 80 ? -4.824 -18.5 4.902 1 97.19 80 ALA A N 1
ATOM 645 C CA . ALA A 1 80 ? -4.477 -19.281 6.09 1 97.19 80 ALA A CA 1
ATOM 646 C C . ALA A 1 80 ? -3.158 -18.812 6.691 1 97.19 80 ALA A C 1
ATOM 648 O O . ALA A 1 80 ? -2.227 -18.453 5.961 1 97.19 80 ALA A O 1
ATOM 649 N N . ALA A 1 81 ? -3.012 -18.859 8 1 96.94 81 ALA A N 1
ATOM 650 C CA . ALA A 1 81 ? -1.861 -18.359 8.742 1 96.94 81 ALA A CA 1
ATOM 651 C C . ALA A 1 81 ? -0.575 -19.047 8.305 1 96.94 81 ALA A C 1
ATOM 653 O O . ALA A 1 81 ? 0.504 -18.453 8.344 1 96.94 81 ALA A O 1
ATOM 654 N N . GLN A 1 82 ? -0.685 -20.188 7.863 1 97.69 82 GLN A N 1
ATOM 655 C CA . GLN A 1 82 ? 0.493 -20.953 7.488 1 97.69 82 GLN A CA 1
ATOM 656 C C . GLN A 1 82 ? 1.217 -20.312 6.309 1 97.69 82 GLN A C 1
ATOM 658 O O . GLN A 1 82 ? 2.43 -20.484 6.152 1 97.69 82 GLN A O 1
ATOM 663 N N . TRP A 1 83 ? 0.429 -19.562 5.438 1 97.62 83 TRP A N 1
ATOM 664 C CA . TRP A 1 83 ? 1.053 -18.969 4.258 1 97.62 83 TRP A CA 1
ATOM 665 C C . TRP A 1 83 ? 1.901 -17.766 4.629 1 97.62 83 TRP A C 1
ATOM 667 O O . TRP A 1 83 ? 2.916 -17.484 3.984 1 97.62 83 TRP A O 1
ATOM 677 N N . PHE A 1 84 ? 1.477 -17.094 5.707 1 96.88 84 PHE A N 1
ATOM 678 C CA . PHE A 1 84 ? 2.332 -16.047 6.25 1 96.88 84 PHE A CA 1
ATOM 679 C C . PHE A 1 84 ? 3.629 -16.641 6.793 1 96.88 84 PHE A C 1
ATOM 681 O O . PHE A 1 84 ? 4.715 -16.141 6.492 1 96.88 84 PHE A O 1
ATOM 688 N N . ALA A 1 85 ? 3.484 -17.672 7.559 1 97.31 85 ALA A N 1
ATOM 689 C CA . ALA A 1 85 ? 4.641 -18.344 8.156 1 97.31 85 ALA A CA 1
ATOM 690 C C . ALA A 1 85 ? 5.57 -18.891 7.074 1 97.31 85 ALA A C 1
ATOM 692 O O . ALA A 1 85 ? 6.793 -18.812 7.195 1 97.31 85 ALA A O 1
ATOM 693 N N . PHE A 1 86 ? 4.926 -19.469 6.082 1 97.81 86 PHE A N 1
ATOM 694 C CA . PHE A 1 86 ? 5.688 -20.047 4.977 1 97.81 86 PHE A CA 1
ATOM 695 C C . PHE A 1 86 ? 6.539 -18.969 4.305 1 97.81 86 PHE A C 1
ATOM 697 O O . PHE A 1 86 ? 7.746 -19.156 4.117 1 97.81 86 PHE A O 1
ATOM 704 N N . CYS A 1 87 ? 6.016 -17.781 3.982 1 97.19 87 CYS A N 1
ATOM 705 C CA . CYS A 1 87 ? 6.746 -16.688 3.344 1 97.19 87 CYS A CA 1
ATOM 706 C C . CYS A 1 87 ? 7.812 -16.125 4.277 1 97.19 87 CYS A C 1
ATOM 708 O O . CYS A 1 87 ? 8.938 -15.875 3.854 1 97.19 87 CYS A O 1
ATOM 710 N N . ALA A 1 88 ? 7.434 -16.016 5.523 1 95.38 88 ALA A N 1
ATOM 711 C CA . ALA A 1 88 ? 8.367 -15.492 6.516 1 95.38 88 ALA A CA 1
ATOM 712 C C . ALA A 1 88 ? 9.594 -16.391 6.645 1 95.38 88 ALA A C 1
ATOM 714 O O . ALA A 1 88 ? 10.719 -15.906 6.781 1 95.38 88 ALA A O 1
ATOM 715 N N . SER A 1 89 ? 9.344 -17.656 6.637 1 96.5 89 SER A N 1
ATOM 716 C CA . SER A 1 89 ? 10.43 -18.625 6.762 1 96.5 89 SER A CA 1
ATOM 717 C C . SER A 1 89 ? 11.414 -18.516 5.598 1 96.5 89 SER A C 1
ATOM 719 O O . SER A 1 89 ? 12.562 -18.938 5.703 1 96.5 89 SER A O 1
ATOM 721 N N . GLN A 1 90 ? 10.969 -17.906 4.516 1 95.12 90 GLN A N 1
ATOM 722 C CA . GLN A 1 90 ? 11.812 -17.688 3.346 1 95.12 90 GLN A CA 1
ATOM 723 C C . GLN A 1 90 ? 12.375 -16.266 3.336 1 95.12 90 GLN A C 1
ATOM 725 O O . GLN A 1 90 ? 13.031 -15.852 2.375 1 95.12 90 GLN A O 1
ATOM 730 N N . GLY A 1 91 ? 12.031 -15.477 4.328 1 94.12 91 GLY A N 1
ATOM 731 C CA . GLY A 1 91 ? 12.492 -14.102 4.43 1 94.12 91 GLY A CA 1
ATOM 732 C C . GLY A 1 91 ? 11.711 -13.141 3.553 1 94.12 91 GLY A C 1
ATOM 733 O O . GLY A 1 91 ? 12.211 -12.078 3.182 1 94.12 91 GLY A O 1
ATOM 734 N N . ILE A 1 92 ? 10.578 -13.531 3.162 1 94.75 92 ILE A N 1
ATOM 735 C CA . ILE A 1 92 ? 9.781 -12.734 2.246 1 94.75 92 ILE A CA 1
ATOM 736 C C . ILE A 1 92 ? 8.531 -12.219 2.963 1 94.75 92 ILE A C 1
ATOM 738 O O . ILE A 1 92 ? 7.848 -12.984 3.65 1 94.75 92 ILE A O 1
ATOM 742 N N . GLY A 1 93 ? 8.273 -10.977 2.85 1 94.5 93 GLY A N 1
ATOM 743 C CA . GLY A 1 93 ? 7.047 -10.43 3.393 1 94.5 93 GLY A CA 1
ATOM 744 C C . GLY A 1 93 ? 5.832 -10.719 2.529 1 94.5 93 GLY A C 1
ATOM 745 O O . GLY A 1 93 ? 5.91 -10.656 1.3 1 94.5 93 GLY A O 1
ATOM 746 N N . LEU A 1 94 ? 4.719 -11.102 3.145 1 96.81 94 LEU A N 1
ATOM 747 C CA . LEU A 1 94 ? 3.428 -11.266 2.484 1 96.81 94 LEU A CA 1
ATOM 748 C C . LEU A 1 94 ? 2.412 -10.258 3.02 1 96.81 94 LEU A C 1
ATOM 750 O O . LEU A 1 94 ? 2.031 -10.32 4.191 1 96.81 94 LEU A O 1
ATOM 754 N N . GLU A 1 95 ? 2.004 -9.352 2.166 1 96 95 GLU A N 1
ATOM 755 C CA . GLU A 1 95 ? 1.035 -8.32 2.525 1 96 95 GLU A CA 1
ATOM 756 C C . GLU A 1 95 ? -0.267 -8.492 1.748 1 96 95 GLU A C 1
ATOM 758 O O . GLU A 1 95 ? -0.262 -8.523 0.515 1 96 95 GLU A O 1
ATOM 763 N N . VAL A 1 96 ? -1.366 -8.523 2.471 1 97.62 96 VAL A N 1
ATOM 764 C CA . VAL A 1 96 ? -2.639 -8.836 1.829 1 97.62 96 VAL A CA 1
ATOM 765 C C . VAL A 1 96 ? -3.576 -7.637 1.918 1 97.62 96 VAL A C 1
ATOM 767 O O . VAL A 1 96 ? -3.713 -7.027 2.98 1 97.62 96 VAL A O 1
ATOM 770 N N . MET A 1 97 ? -4.203 -7.301 0.871 1 96.69 97 MET A N 1
ATOM 771 C CA . MET A 1 97 ? -5.164 -6.207 0.807 1 96.69 97 MET A CA 1
ATOM 772 C C . MET A 1 97 ? -6.121 -6.391 -0.367 1 96.69 97 MET A C 1
ATOM 774 O O . MET A 1 97 ? -6.043 -7.387 -1.086 1 96.69 97 MET A O 1
ATOM 778 N N . ALA A 1 98 ? -7.129 -5.516 -0.446 1 96.25 98 ALA A N 1
ATOM 779 C CA . ALA A 1 98 ? -8.023 -5.543 -1.602 1 96.25 98 ALA A CA 1
ATOM 780 C C . ALA A 1 98 ? -7.27 -5.203 -2.885 1 96.25 98 ALA A C 1
ATOM 782 O O . ALA A 1 98 ? -6.242 -4.52 -2.848 1 96.25 98 ALA A O 1
ATOM 783 N N . ASN A 1 99 ? -7.758 -5.598 -4.035 1 96.94 99 ASN A N 1
ATOM 784 C CA . ASN A 1 99 ? -7.051 -5.477 -5.309 1 96.94 99 ASN A CA 1
ATOM 785 C C . ASN A 1 99 ? -6.719 -4.02 -5.625 1 96.94 99 ASN A C 1
ATOM 787 O O . ASN A 1 99 ? -5.633 -3.723 -6.121 1 96.94 99 ASN A O 1
ATOM 791 N N . ASP A 1 100 ? -7.672 -3.166 -5.43 1 95.88 100 ASP A N 1
ATOM 792 C CA . ASP A 1 100 ? -7.441 -1.762 -5.754 1 95.88 100 ASP A CA 1
ATOM 793 C C . ASP A 1 100 ? -6.281 -1.192 -4.941 1 95.88 100 ASP A C 1
ATOM 795 O O . ASP A 1 100 ? -5.383 -0.553 -5.492 1 95.88 100 ASP A O 1
ATOM 799 N N . ALA A 1 101 ? -6.254 -1.486 -3.67 1 96.81 101 ALA A N 1
ATOM 800 C 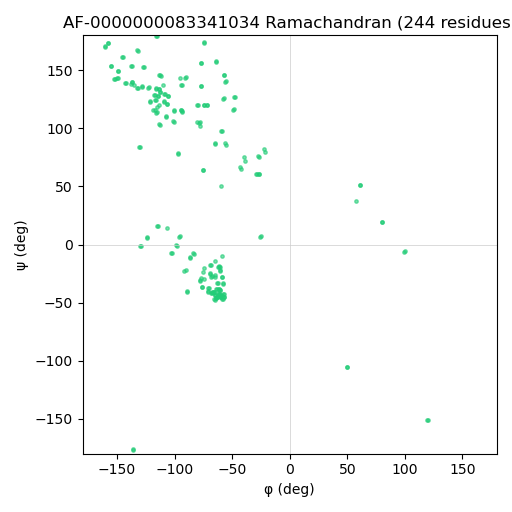CA . ALA A 1 101 ? -5.18 -1.032 -2.791 1 96.81 101 ALA A CA 1
ATOM 801 C C . ALA A 1 101 ? -3.859 -1.72 -3.137 1 96.81 101 ALA A C 1
ATOM 803 O O . ALA A 1 101 ? -2.799 -1.094 -3.096 1 96.81 101 ALA A O 1
ATOM 804 N N . ALA A 1 102 ? -3.936 -3.014 -3.416 1 97.62 102 ALA A N 1
ATOM 805 C CA . ALA A 1 102 ? -2.742 -3.771 -3.783 1 97.62 102 ALA A CA 1
ATOM 806 C C . ALA A 1 102 ? -2.059 -3.162 -5.004 1 97.62 102 ALA A C 1
ATOM 808 O O . ALA A 1 102 ? -0.836 -3.004 -5.023 1 97.62 102 ALA A O 1
ATOM 809 N N . CYS A 1 103 ? -2.879 -2.787 -5.957 1 96.88 103 CYS A N 1
ATOM 810 C CA . CYS A 1 103 ? -2.35 -2.172 -7.168 1 96.88 103 CYS A CA 1
ATOM 811 C C . CYS A 1 103 ? -1.661 -0.849 -6.852 1 96.88 103 CYS A C 1
ATOM 813 O O . CYS A 1 103 ? -0.564 -0.58 -7.344 1 96.88 103 CYS A O 1
ATOM 815 N N . ARG A 1 104 ? -2.289 -0.079 -6.066 1 95.25 104 ARG A N 1
ATOM 816 C CA . ARG A 1 104 ? -1.716 1.21 -5.699 1 95.25 104 ARG A CA 1
ATOM 817 C C . ARG A 1 104 ? -0.419 1.027 -4.914 1 95.25 104 ARG A C 1
ATOM 819 O O . ARG A 1 104 ? 0.57 1.715 -5.172 1 95.25 104 ARG A O 1
ATOM 826 N N . THR A 1 105 ? -0.434 0.121 -3.943 1 96 105 THR A N 1
ATOM 827 C CA . THR A 1 105 ? 0.757 -0.151 -3.146 1 96 105 THR A CA 1
ATOM 828 C C . THR A 1 105 ? 1.91 -0.608 -4.035 1 96 105 THR A C 1
ATOM 830 O O . THR A 1 105 ? 3.043 -0.149 -3.875 1 96 105 THR A O 1
ATOM 833 N N . TYR A 1 106 ? 1.603 -1.496 -4.957 1 95.88 106 TYR A N 1
ATOM 834 C CA . TYR A 1 106 ? 2.609 -1.979 -5.895 1 95.88 106 TYR A CA 1
ATOM 835 C C . TYR A 1 106 ? 3.23 -0.825 -6.672 1 95.88 106 TYR A C 1
ATOM 837 O O . TYR A 1 106 ? 4.453 -0.741 -6.797 1 95.88 106 TYR A O 1
ATOM 845 N N . ASN A 1 107 ? 2.432 0.093 -7.172 1 93.75 107 ASN A N 1
ATOM 846 C CA . ASN A 1 107 ? 2.932 1.227 -7.941 1 93.75 107 ASN A CA 1
ATOM 847 C C . ASN A 1 107 ? 3.871 2.098 -7.113 1 93.75 107 ASN A C 1
ATOM 849 O O . ASN A 1 107 ? 4.867 2.607 -7.629 1 93.75 107 ASN A O 1
ATOM 853 N N . VAL A 1 108 ? 3.488 2.219 -5.871 1 91.75 108 VAL A N 1
ATOM 854 C CA . VAL A 1 108 ? 4.305 3.031 -4.977 1 91.75 108 VAL A CA 1
ATOM 855 C C . VAL A 1 108 ? 5.668 2.373 -4.781 1 91.75 108 VAL A C 1
ATOM 857 O O . VAL A 1 108 ? 6.699 3.053 -4.77 1 91.75 108 VAL A O 1
ATOM 860 N N . LEU A 1 109 ? 5.734 1.1 -4.641 1 90.12 109 LEU A N 1
ATOM 861 C CA . LEU A 1 109 ? 6.941 0.349 -4.32 1 90.12 109 LEU A CA 1
ATOM 862 C C . LEU A 1 109 ? 7.844 0.223 -5.543 1 90.12 109 LEU A C 1
ATOM 864 O O . LEU A 1 109 ? 9.07 0.207 -5.414 1 90.12 109 LEU A O 1
ATOM 868 N N . THR A 1 110 ? 7.223 0.063 -6.715 1 85.5 110 THR A N 1
ATOM 869 C CA . THR A 1 110 ? 8 -0.195 -7.922 1 85.5 110 THR A CA 1
ATOM 870 C C . THR A 1 110 ? 8.672 1.081 -8.414 1 85.5 110 THR A C 1
ATOM 872 O O . THR A 1 110 ? 9.633 1.024 -9.188 1 85.5 110 THR A O 1
ATOM 875 N N . THR A 1 111 ? 8.07 2.217 -8.016 1 74.44 111 THR A N 1
ATOM 876 C CA . THR A 1 111 ? 8.781 3.451 -8.328 1 74.44 111 THR A CA 1
ATOM 877 C C . THR A 1 111 ? 10.172 3.449 -7.695 1 74.44 111 THR A C 1
ATOM 879 O O . THR A 1 111 ? 11.055 4.191 -8.125 1 74.44 111 THR A O 1
ATOM 882 N N . GLU A 1 112 ? 10.273 2.459 -6.895 1 68.38 112 GLU A N 1
ATOM 883 C CA . GLU A 1 112 ? 11.539 2.271 -6.195 1 68.38 112 GLU A CA 1
ATOM 884 C C . GLU A 1 112 ? 12.273 1.034 -6.703 1 68.38 112 GLU A C 1
ATOM 886 O O . GLU A 1 112 ? 11.672 0.179 -7.359 1 68.38 112 GLU A O 1
ATOM 891 N N . ASP A 1 113 ? 13.414 0.958 -6.922 1 70.38 113 ASP A N 1
ATOM 892 C CA . ASP A 1 113 ? 14.195 -0.179 -7.395 1 70.38 113 ASP A CA 1
ATOM 893 C C . ASP A 1 113 ? 14.094 -1.356 -6.426 1 70.38 113 ASP A C 1
ATOM 895 O O . ASP A 1 113 ? 15.102 -1.828 -5.902 1 70.38 113 ASP A O 1
ATOM 899 N N . ARG A 1 114 ? 12.852 -1.772 -6.012 1 77.94 114 ARG A N 1
ATOM 900 C CA . ARG A 1 114 ? 12.664 -2.939 -5.156 1 77.94 114 ARG A CA 1
ATOM 901 C C . ARG A 1 114 ? 11.961 -4.062 -5.914 1 77.94 114 ARG A C 1
ATOM 903 O O . ARG A 1 114 ? 11.086 -3.807 -6.746 1 77.94 114 ARG A O 1
ATOM 910 N N . GLU A 1 115 ? 12.406 -5.227 -5.543 1 90 115 GLU A N 1
ATOM 911 C CA . GLU A 1 115 ? 11.766 -6.379 -6.18 1 90 115 GLU A CA 1
ATOM 912 C C . GLU A 1 115 ? 10.438 -6.711 -5.512 1 90 115 GLU A C 1
ATOM 914 O O . GLU A 1 115 ? 10.406 -7.219 -4.387 1 90 115 GLU A O 1
ATOM 919 N N . VAL A 1 116 ? 9.359 -6.402 -6.141 1 95.31 116 VAL A N 1
ATOM 920 C CA . VAL A 1 116 ? 8.008 -6.621 -5.629 1 95.31 116 VAL A CA 1
ATOM 921 C C . VAL A 1 116 ? 7.223 -7.5 -6.594 1 95.31 116 VAL A C 1
ATOM 923 O O . VAL A 1 116 ? 7.309 -7.324 -7.812 1 95.31 116 VAL A O 1
ATOM 926 N N . VAL A 1 117 ? 6.539 -8.445 -6.039 1 97.12 117 VAL A N 1
ATOM 927 C CA . VAL A 1 117 ? 5.551 -9.195 -6.809 1 97.12 117 VAL A CA 1
ATOM 928 C C . VAL A 1 117 ? 4.145 -8.758 -6.402 1 97.12 117 VAL A C 1
ATOM 930 O O . VAL A 1 117 ? 3.83 -8.688 -5.211 1 97.12 117 VAL A O 1
ATOM 933 N N . LEU A 1 118 ? 3.365 -8.414 -7.328 1 97.88 118 LEU A N 1
ATOM 934 C CA . LEU A 1 118 ? 1.932 -8.211 -7.148 1 97.88 118 LEU A CA 1
ATOM 935 C C . LEU A 1 118 ? 1.143 -9.414 -7.645 1 97.88 118 LEU A C 1
ATOM 937 O O . LEU A 1 118 ? 1.21 -9.766 -8.828 1 97.88 118 LEU A O 1
ATOM 941 N N . ALA A 1 119 ? 0.473 -10.07 -6.773 1 98.44 119 ALA A N 1
ATOM 942 C CA . ALA A 1 119 ? -0.443 -11.148 -7.141 1 98.44 119 ALA A CA 1
ATOM 943 C C . ALA A 1 119 ? -1.896 -10.727 -6.938 1 98.44 119 ALA A C 1
ATOM 945 O O . ALA A 1 119 ? -2.252 -10.203 -5.879 1 98.44 119 ALA A O 1
ATOM 946 N N . LEU A 1 120 ? -2.693 -10.93 -7.938 1 97.88 120 LEU A N 1
ATOM 947 C CA . LEU A 1 120 ? -4.086 -10.492 -7.887 1 97.88 120 LEU A CA 1
ATOM 948 C C . LEU A 1 120 ? -5.031 -11.672 -8.086 1 97.88 120 LEU A C 1
ATOM 950 O O . LEU A 1 120 ? -4.945 -12.383 -9.086 1 97.88 120 LEU A O 1
ATOM 954 N N . ILE A 1 121 ? -5.891 -11.852 -7.129 1 97.25 121 ILE A N 1
ATOM 955 C CA . ILE A 1 121 ? -6.941 -12.859 -7.227 1 97.25 121 ILE A CA 1
ATOM 956 C C . ILE A 1 121 ? -8.219 -12.227 -7.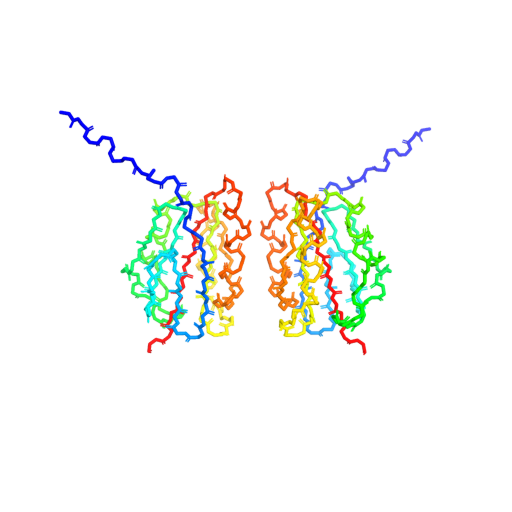773 1 97.25 121 ILE A C 1
ATOM 958 O O . ILE A 1 121 ? -8.734 -11.266 -7.195 1 97.25 121 ILE A O 1
ATOM 962 N N . PHE A 1 122 ? -8.609 -12.617 -8.898 1 93.38 122 PHE A N 1
ATOM 963 C CA . PHE A 1 122 ? -9.898 -12.234 -9.461 1 93.38 122 PHE A CA 1
ATOM 964 C C . PHE A 1 122 ? -10.914 -13.359 -9.289 1 93.38 122 PHE A C 1
ATOM 966 O O . PHE A 1 122 ? -10.711 -14.469 -9.781 1 93.38 122 PHE A O 1
ATOM 973 N N . ASN A 1 123 ? -11.812 -13.102 -8.336 1 76.44 123 ASN A N 1
ATOM 974 C CA . ASN A 1 123 ? -12.82 -14.125 -8.086 1 76.44 123 ASN A CA 1
ATOM 975 C C . ASN A 1 123 ? -13.656 -14.414 -9.336 1 76.44 123 ASN A C 1
ATOM 977 O O . ASN A 1 123 ? -14.148 -13.492 -9.984 1 76.44 123 ASN A O 1
ATOM 981 N N . SER A 1 124 ? -13.312 -15.438 -10.039 1 57.91 124 SER A N 1
ATOM 982 C CA . SER A 1 124 ? -14.125 -15.891 -11.164 1 57.91 124 SER A CA 1
ATOM 983 C C . SER A 1 124 ? -15.375 -16.625 -10.688 1 57.91 124 SER A C 1
ATOM 985 O O . SER A 1 124 ? -15.375 -17.234 -9.617 1 57.91 124 SER A O 1
ATOM 987 N N . MET B 1 1 ? 25.781 15.578 31.953 1 23.14 1 MET B N 1
ATOM 988 C CA . MET B 1 1 ? 25.625 14.305 31.25 1 23.14 1 MET B CA 1
ATOM 989 C C . MET B 1 1 ? 24.516 14.391 30.219 1 23.14 1 MET B C 1
ATOM 991 O O . MET B 1 1 ? 23.406 14.828 30.516 1 23.14 1 MET B O 1
ATOM 995 N N . LYS B 1 2 ? 24.781 14.68 28.891 1 28.5 2 LYS B N 1
ATOM 996 C CA . LYS B 1 2 ? 23.828 14.883 27.797 1 28.5 2 LYS B CA 1
ATOM 997 C C . LYS B 1 2 ? 22.906 13.68 27.656 1 28.5 2 LYS B C 1
ATOM 999 O O . LYS B 1 2 ? 23.359 12.539 27.609 1 28.5 2 LYS B O 1
ATOM 1004 N N . PHE B 1 3 ? 21.812 13.664 28.375 1 27.83 3 PHE B N 1
ATOM 1005 C CA . PHE B 1 3 ? 20.844 12.586 28.219 1 27.83 3 PHE B CA 1
ATOM 1006 C C . PHE B 1 3 ? 20.688 12.188 26.75 1 27.83 3 PHE B C 1
ATOM 1008 O O . PHE B 1 3 ? 20.266 12.992 25.922 1 27.83 3 PHE B O 1
ATOM 1015 N N . THR B 1 4 ? 21.719 11.547 26.297 1 33.72 4 THR B N 1
ATOM 1016 C CA . THR B 1 4 ? 21.516 10.914 25 1 33.72 4 THR B CA 1
ATOM 1017 C C . THR B 1 4 ? 20.156 10.234 24.953 1 33.72 4 THR B C 1
ATOM 1019 O O . THR B 1 4 ? 19.859 9.352 25.766 1 33.72 4 THR B O 1
ATOM 1022 N N . GLU B 1 5 ? 19.062 11.008 25 1 35.09 5 GLU B N 1
ATOM 1023 C CA . GLU B 1 5 ? 17.766 10.367 24.766 1 35.09 5 GLU B CA 1
ATOM 1024 C C . GLU B 1 5 ? 17.922 9.141 23.875 1 35.09 5 GLU B C 1
ATOM 1026 O O . GLU B 1 5 ? 18.406 9.242 22.75 1 35.09 5 GLU B O 1
ATOM 1031 N N . HIS B 1 6 ? 18.391 8.102 24.391 1 35.72 6 HIS B N 1
ATOM 1032 C CA . HIS B 1 6 ? 18.234 6.828 23.688 1 35.72 6 HIS B CA 1
ATOM 1033 C C . HIS B 1 6 ? 16.984 6.816 22.812 1 35.72 6 HIS B C 1
ATOM 1035 O O . HIS B 1 6 ? 15.867 6.809 23.328 1 35.72 6 HIS B O 1
ATOM 1041 N N . ARG B 1 7 ? 16.859 7.668 21.844 1 37.44 7 ARG B N 1
ATOM 1042 C CA . ARG B 1 7 ? 15.875 7.422 20.781 1 37.44 7 ARG B CA 1
ATOM 1043 C C . ARG B 1 7 ? 15.609 5.93 20.625 1 37.44 7 ARG B C 1
ATOM 1045 O O . ARG B 1 7 ? 16.5 5.168 20.25 1 37.44 7 ARG B O 1
ATOM 1052 N N . ASP B 1 8 ? 15.148 5.207 21.531 1 44.59 8 ASP B N 1
ATOM 1053 C CA . ASP B 1 8 ? 14.734 3.82 21.375 1 44.59 8 ASP B CA 1
ATOM 1054 C C . ASP B 1 8 ? 14.414 3.51 19.906 1 44.59 8 ASP B C 1
ATOM 1056 O O . ASP B 1 8 ? 13.562 4.16 19.297 1 44.59 8 ASP B O 1
ATOM 1060 N N . SER B 1 9 ? 15.297 3.223 19.016 1 52.66 9 SER B N 1
ATOM 1061 C CA . SER B 1 9 ? 15.516 2.912 17.594 1 52.66 9 SER B CA 1
ATOM 1062 C C . SER B 1 9 ? 14.266 2.299 16.969 1 52.66 9 SER B C 1
ATOM 1064 O O . SER B 1 9 ? 14.359 1.605 15.953 1 52.66 9 SER B O 1
ATOM 1066 N N . ASN B 1 10 ? 13.023 2.201 17.688 1 65.25 10 ASN B N 1
ATOM 1067 C CA . ASN B 1 10 ? 11.859 1.429 17.266 1 65.25 10 ASN B CA 1
ATOM 1068 C C . ASN B 1 10 ? 11.062 2.16 16.188 1 65.25 10 ASN B C 1
ATOM 1070 O O . ASN B 1 10 ? 10.656 3.307 16.391 1 65.25 10 ASN B O 1
ATOM 1074 N N . ILE B 1 11 ? 11.141 1.792 15.008 1 82.38 11 ILE B N 1
ATOM 1075 C CA . ILE B 1 11 ? 10.359 2.281 13.875 1 82.38 11 ILE B CA 1
ATOM 1076 C C . ILE B 1 11 ? 8.883 2.307 14.242 1 82.38 11 ILE B C 1
ATOM 1078 O O . ILE B 1 11 ? 8.398 1.433 14.969 1 82.38 11 ILE B O 1
ATOM 1082 N N . ASN B 1 12 ? 8.258 3.488 14.047 1 90.88 12 ASN B N 1
ATOM 1083 C CA . ASN B 1 12 ? 6.82 3.619 14.281 1 90.88 12 ASN B CA 1
ATOM 1084 C C . ASN B 1 12 ? 6.012 2.76 13.312 1 90.88 12 ASN B C 1
ATOM 1086 O O . ASN B 1 12 ? 5.578 3.238 12.266 1 90.88 12 ASN B O 1
ATOM 1090 N N . ALA B 1 13 ? 5.82 1.569 13.68 1 90.06 13 ALA B N 1
ATOM 1091 C CA . ALA B 1 13 ? 4.98 0.67 12.891 1 90.06 13 ALA B CA 1
ATOM 1092 C C . ALA B 1 13 ? 3.525 0.738 13.344 1 90.06 13 ALA B C 1
ATOM 1094 O O . ALA B 1 13 ? 3.246 0.982 14.523 1 90.06 13 ALA B O 1
ATOM 1095 N N . ILE B 1 14 ? 2.666 0.638 12.453 1 94.5 14 ILE B N 1
ATOM 1096 C CA . ILE B 1 14 ? 1.25 0.538 12.789 1 94.5 14 ILE B CA 1
ATOM 1097 C C . ILE B 1 14 ? 0.945 -0.859 13.328 1 94.5 14 ILE B C 1
ATOM 1099 O O . ILE B 1 14 ? 1.15 -1.857 12.633 1 94.5 14 ILE B O 1
ATOM 1103 N N . LYS B 1 15 ? 0.498 -0.903 14.484 1 89.5 15 LYS B N 1
ATOM 1104 C CA . LYS B 1 15 ? 0.223 -2.178 15.141 1 89.5 15 LYS B CA 1
ATOM 1105 C C . LYS B 1 15 ? -1.2 -2.646 14.859 1 89.5 15 LYS B C 1
ATOM 1107 O O . LYS B 1 15 ? -1.446 -3.846 14.711 1 89.5 15 LYS B O 1
ATOM 1112 N N . HIS B 1 16 ? -2.035 -1.629 14.906 1 92.5 16 HIS B N 1
ATOM 1113 C CA . HIS B 1 16 ? -3.449 -1.952 14.742 1 92.5 16 HIS B CA 1
ATOM 1114 C C . HIS B 1 16 ? -4.219 -0.778 14.141 1 92.5 16 HIS B C 1
ATOM 1116 O O . HIS B 1 16 ? -3.936 0.38 14.461 1 92.5 16 HIS B O 1
ATOM 1122 N N . TYR B 1 17 ? -5.133 -1.132 13.32 1 93.12 17 TYR B N 1
ATOM 1123 C CA . TYR B 1 17 ? -6.047 -0.138 12.766 1 93.12 17 TYR B CA 1
ATOM 1124 C C . TYR B 1 17 ? -7.477 -0.665 12.734 1 93.12 17 TYR B C 1
ATOM 1126 O O . TYR B 1 17 ? -7.707 -1.833 12.414 1 93.12 17 TYR B O 1
ATOM 1134 N N . GLU B 1 18 ? -8.359 0.189 13.094 1 91.56 18 GLU B N 1
ATOM 1135 C CA . GLU B 1 18 ? -9.789 -0.012 12.883 1 91.56 18 GLU B CA 1
ATOM 1136 C C . GLU B 1 18 ? -10.5 1.309 12.602 1 91.56 18 GLU B C 1
ATOM 1138 O O . GLU B 1 18 ? -9.914 2.381 12.766 1 91.56 18 GLU B O 1
ATOM 1143 N N . PRO B 1 19 ? -11.742 1.145 12.008 1 90.44 19 PRO B N 1
ATOM 1144 C CA . PRO B 1 19 ? -12.453 2.4 11.742 1 90.44 19 PRO B CA 1
ATOM 1145 C C . PRO B 1 19 ? -12.484 3.324 12.961 1 90.44 19 PRO B C 1
ATOM 1147 O O . PRO B 1 19 ? -12.953 2.932 14.031 1 90.44 19 PRO B O 1
ATOM 1150 N N . GLY B 1 20 ? -11.875 4.473 12.883 1 89.69 20 GLY B N 1
ATOM 1151 C CA . GLY B 1 20 ? -11.93 5.504 13.906 1 89.69 20 GLY B CA 1
ATOM 1152 C C . GLY B 1 20 ? -10.711 5.52 14.797 1 89.69 20 GLY B C 1
ATOM 1153 O O . GLY B 1 20 ? -10.586 6.375 15.68 1 89.69 20 GLY B O 1
ATOM 1154 N N . LEU B 1 21 ? -9.898 4.602 14.617 1 93.25 21 LEU B N 1
ATOM 1155 C CA . LEU B 1 21 ? -8.719 4.648 15.477 1 93.25 21 LEU B CA 1
ATOM 1156 C C . LEU B 1 21 ? -7.547 3.914 14.836 1 93.25 21 LEU B C 1
ATOM 1158 O O . LEU B 1 21 ? -7.746 3.027 14 1 93.25 21 LEU B O 1
ATOM 1162 N N . VAL B 1 22 ? -6.309 4.34 15.234 1 95.75 22 VAL B N 1
ATOM 1163 C CA . VAL B 1 22 ? -5.074 3.662 14.852 1 95.75 22 VAL B CA 1
ATOM 1164 C C . VAL B 1 22 ? -4.137 3.568 16.047 1 95.75 22 VAL B C 1
ATOM 1166 O O . VAL B 1 22 ? -4.066 4.492 16.859 1 95.75 22 VAL B O 1
ATOM 1169 N N . LYS B 1 23 ? -3.492 2.461 16.172 1 95.44 23 LYS B N 1
ATOM 1170 C CA . LYS B 1 23 ? -2.51 2.258 17.219 1 95.44 23 LYS B CA 1
ATOM 1171 C C . LYS B 1 23 ? -1.093 2.207 16.656 1 95.44 23 LYS B C 1
ATOM 1173 O O . LYS B 1 23 ? -0.806 1.413 15.766 1 95.44 23 LYS B O 1
ATOM 1178 N N . VAL B 1 24 ? -0.318 3.061 17.172 1 94.12 24 VAL B N 1
ATOM 1179 C CA . VAL B 1 24 ? 1.088 3.139 16.781 1 94.12 24 VAL B CA 1
ATOM 1180 C C . VAL B 1 24 ? 1.97 2.859 18 1 94.12 24 VAL B C 1
ATOM 1182 O O . VAL B 1 24 ? 2.014 3.658 18.938 1 94.12 24 VAL B O 1
ATOM 1185 N N . ASN B 1 25 ? 2.711 1.764 17.906 1 88.5 25 ASN B N 1
ATOM 1186 C CA . ASN B 1 25 ? 3.447 1.322 19.078 1 88.5 25 ASN B CA 1
ATOM 1187 C C . ASN B 1 25 ? 2.553 1.271 20.312 1 88.5 25 ASN B C 1
ATOM 1189 O O . ASN B 1 25 ? 1.63 0.458 20.391 1 88.5 25 ASN B O 1
ATOM 1193 N N . ASN B 1 26 ? 2.717 2.209 21.156 1 86.19 26 ASN B N 1
ATOM 1194 C CA . ASN B 1 26 ? 1.915 2.182 22.375 1 86.19 26 ASN B CA 1
ATOM 1195 C C . ASN B 1 26 ? 0.961 3.371 22.453 1 86.19 26 ASN B C 1
ATOM 1197 O O . ASN B 1 26 ? 0.403 3.66 23.516 1 86.19 26 ASN B O 1
ATOM 1201 N N . LEU B 1 27 ? 0.807 3.949 21.359 1 91.56 27 LEU B N 1
ATOM 1202 C CA . LEU B 1 27 ? -0.069 5.117 21.312 1 91.56 27 LEU B CA 1
ATOM 1203 C C . LEU B 1 27 ? -1.317 4.82 20.484 1 91.56 27 LEU B C 1
ATOM 1205 O O . LEU B 1 27 ? -1.254 4.082 19.5 1 91.56 27 LEU B O 1
ATOM 1209 N N . THR B 1 28 ? -2.402 5.418 20.906 1 94 28 THR B N 1
ATOM 1210 C CA . THR B 1 28 ? -3.668 5.305 20.188 1 94 28 THR B CA 1
ATOM 1211 C C . THR B 1 28 ? -4.129 6.672 19.688 1 94 28 THR B C 1
ATOM 1213 O O . THR B 1 28 ? -4.168 7.637 20.469 1 94 28 THR B O 1
ATOM 1216 N N . PHE B 1 29 ? -4.43 6.707 18.438 1 93.81 29 PHE B N 1
ATOM 1217 C CA . PHE B 1 29 ? -4.934 7.934 17.828 1 93.81 29 PHE B CA 1
ATOM 1218 C C . PHE B 1 29 ? -6.383 7.762 17.391 1 93.81 29 PHE B C 1
ATOM 1220 O O . PHE B 1 29 ? -6.727 6.762 16.75 1 93.81 29 PHE B O 1
ATOM 1227 N N . THR B 1 30 ? -7.223 8.805 17.734 1 93.62 30 THR B N 1
ATOM 1228 C CA . THR B 1 30 ? -8.633 8.75 17.359 1 93.62 30 THR B CA 1
ATOM 1229 C C . THR B 1 30 ? -9.031 9.977 16.547 1 93.62 30 THR B C 1
ATOM 1231 O O . THR B 1 30 ? -10.219 10.242 16.344 1 93.62 30 THR B O 1
ATOM 1234 N N . HIS B 1 31 ? -8.078 10.734 16.234 1 94.31 31 HIS B N 1
ATOM 1235 C CA . HIS B 1 31 ? -8.266 11.906 15.375 1 94.31 31 HIS B CA 1
ATOM 1236 C C . HIS B 1 31 ? -7.203 11.961 14.281 1 94.31 31 HIS B C 1
ATOM 1238 O O . HIS B 1 31 ? -6.207 11.234 14.336 1 94.31 31 HIS B O 1
ATOM 1244 N N . SER B 1 32 ? -7.484 12.844 13.328 1 96.81 32 SER B N 1
ATOM 1245 C CA . SER B 1 32 ? -6.57 12.945 12.195 1 96.81 32 SER B CA 1
ATOM 1246 C C . SER B 1 32 ? -5.145 13.234 12.656 1 96.81 32 SER B C 1
ATOM 1248 O O . SER B 1 32 ? -4.934 14.016 13.586 1 96.81 32 SER B O 1
ATOM 1250 N N . CYS B 1 33 ? -4.18 12.602 12.023 1 97 33 CYS B N 1
ATOM 1251 C CA . CYS B 1 33 ? -2.785 12.648 12.445 1 97 33 CYS B CA 1
ATOM 1252 C C . CYS B 1 33 ? -1.854 12.25 11.305 1 97 33 CYS B C 1
ATOM 1254 O O . CYS B 1 33 ? -2.314 11.867 10.234 1 97 33 CYS B O 1
ATOM 1256 N N . TYR B 1 34 ? -0.615 12.438 11.531 1 97.62 34 TYR B N 1
ATOM 1257 C CA . TYR B 1 34 ? 0.336 11.844 10.602 1 97.62 34 TYR B CA 1
ATOM 1258 C C . TYR B 1 34 ? 1.52 11.234 11.344 1 97.62 34 TYR B C 1
ATOM 1260 O O . TYR B 1 34 ? 1.809 11.617 12.484 1 97.62 34 TYR B O 1
ATOM 1268 N N . ILE B 1 35 ? 2.121 10.266 10.727 1 96.12 35 ILE B N 1
ATOM 1269 C CA . ILE B 1 35 ? 3.15 9.414 11.32 1 96.12 35 ILE B CA 1
ATOM 1270 C C . ILE B 1 35 ? 4.336 9.297 10.367 1 96.12 35 ILE B C 1
ATOM 1272 O O . ILE B 1 35 ? 4.152 9.148 9.156 1 96.12 35 ILE B O 1
ATOM 1276 N N . THR B 1 36 ? 5.539 9.43 10.891 1 95.19 36 THR B N 1
ATOM 1277 C CA . THR B 1 36 ? 6.766 9.031 10.211 1 95.19 36 THR B CA 1
ATOM 1278 C C . THR B 1 36 ? 7.461 7.902 10.961 1 95.19 36 THR B C 1
ATOM 1280 O O . THR B 1 36 ? 6.969 7.445 11.992 1 95.19 36 THR B O 1
ATOM 1283 N N . GLN B 1 37 ? 8.547 7.488 10.414 1 91.81 37 GLN B N 1
ATOM 1284 C CA . GLN B 1 37 ? 9.289 6.41 11.047 1 91.81 37 GLN B CA 1
ATOM 1285 C C . GLN B 1 37 ? 9.742 6.809 12.453 1 91.81 37 GLN B C 1
ATOM 1287 O O . GLN B 1 37 ? 9.898 5.953 13.328 1 91.81 37 GLN B O 1
ATOM 1292 N N . HIS B 1 38 ? 9.797 8.094 12.664 1 90 38 HIS B N 1
ATOM 1293 C CA . HIS B 1 38 ? 10.43 8.523 13.906 1 90 38 HIS B CA 1
ATOM 1294 C C . HIS B 1 38 ? 9.555 9.516 14.656 1 90 38 HIS B C 1
ATOM 1296 O O . HIS B 1 38 ? 9.906 9.961 15.75 1 90 38 HIS B O 1
ATOM 1302 N N . LYS B 1 39 ? 8.43 9.805 14.031 1 91.44 39 LYS B N 1
ATOM 1303 C CA . LYS B 1 39 ? 7.586 10.836 14.633 1 91.44 39 LYS B CA 1
ATOM 1304 C C . LYS B 1 39 ? 6.109 10.5 14.477 1 91.44 39 LYS B C 1
ATOM 1306 O O . LYS B 1 39 ? 5.691 9.977 13.445 1 91.44 39 LYS B O 1
ATOM 1311 N N . THR B 1 40 ? 5.398 10.75 15.516 1 93.5 40 THR B N 1
ATOM 1312 C CA . THR B 1 40 ? 3.941 10.727 15.469 1 93.5 40 THR B CA 1
ATOM 1313 C C . THR B 1 40 ? 3.371 12.109 15.766 1 93.5 40 THR B C 1
ATOM 1315 O O . THR B 1 40 ? 3.703 12.719 16.797 1 93.5 40 THR B O 1
ATOM 1318 N N . GLU B 1 41 ? 2.58 12.617 14.891 1 91.31 41 GLU B N 1
ATOM 1319 C CA . GLU B 1 41 ? 1.973 13.93 15.078 1 91.31 41 GLU B CA 1
ATOM 1320 C C . GLU B 1 41 ? 0.457 13.828 15.211 1 91.31 41 GLU B C 1
ATOM 1322 O O . GLU B 1 41 ? -0.231 13.43 14.266 1 91.31 41 GLU B O 1
ATOM 1327 N N . GLN B 1 42 ? 0.001 14.25 16.328 1 86.19 42 GLN B N 1
ATOM 1328 C CA . GLN B 1 42 ? -1.423 14.141 16.625 1 86.19 42 GLN B CA 1
ATOM 1329 C C . GLN B 1 42 ? -2.178 15.391 16.172 1 86.19 42 GLN B C 1
ATOM 1331 O O . GLN B 1 42 ? -3.4 15.359 16.016 1 86.19 42 GLN B O 1
ATOM 1336 N N . HIS B 1 43 ? -1.443 16.438 16.047 1 88.38 43 HIS B N 1
ATOM 1337 C CA . HIS B 1 43 ? -2.102 17.688 15.688 1 88.38 43 HIS B CA 1
ATOM 1338 C C . HIS B 1 43 ? -2.01 17.953 14.188 1 88.38 43 HIS B C 1
ATOM 1340 O O . HIS B 1 43 ? -1.139 18.688 13.734 1 88.38 43 HIS B O 1
ATOM 1346 N N . TRP B 1 44 ? -2.729 17.375 13.406 1 94.69 44 TRP B N 1
ATOM 1347 C CA . TRP B 1 44 ? -2.93 17.578 11.977 1 94.69 44 TRP B CA 1
ATOM 1348 C C . TRP B 1 44 ? -4.414 17.672 11.648 1 94.69 44 TRP B C 1
ATOM 1350 O O . TRP B 1 44 ? -5.051 16.672 11.312 1 94.69 44 TRP B O 1
ATOM 1360 N N . PRO B 1 45 ? -4.949 18.922 11.82 1 91.56 45 PRO B N 1
ATOM 1361 C CA . PRO B 1 45 ? -6.402 19.109 11.844 1 91.56 45 PRO B CA 1
ATOM 1362 C C . PRO B 1 45 ? -7.031 19.016 10.453 1 91.56 45 PRO B C 1
ATOM 1364 O O . PRO B 1 45 ? -7.586 20 9.961 1 91.56 45 PRO B O 1
ATOM 1367 N N . CYS B 1 46 ? -7.012 17.953 9.781 1 94.56 46 CYS B N 1
ATOM 1368 C CA . CYS B 1 46 ? -7.715 17.641 8.539 1 94.56 46 CYS B CA 1
ATOM 1369 C C . CYS B 1 46 ? -8.766 16.562 8.766 1 94.56 46 CYS B C 1
ATOM 1371 O O . CYS B 1 46 ? -8.438 15.375 8.812 1 94.56 46 CYS B O 1
ATOM 1373 N N . ASN B 1 47 ? -10 16.984 8.836 1 91.81 47 ASN B N 1
ATOM 1374 C CA . ASN B 1 47 ? -11.031 16.031 9.234 1 91.81 47 ASN B CA 1
ATOM 1375 C C . ASN B 1 47 ? -11.82 15.531 8.031 1 91.81 47 ASN B C 1
ATOM 1377 O O . ASN B 1 47 ? -12.711 14.688 8.18 1 91.81 47 ASN B O 1
ATOM 1381 N N . ALA B 1 48 ? -11.562 16.125 6.941 1 94.88 48 ALA B N 1
ATOM 1382 C CA . ALA B 1 48 ? -12.156 15.688 5.684 1 94.88 48 ALA B CA 1
ATOM 1383 C C . ALA B 1 48 ? -11.227 15.969 4.508 1 94.88 48 ALA B C 1
ATOM 1385 O O . ALA B 1 48 ? -10.461 16.938 4.531 1 94.88 48 ALA B O 1
ATOM 1386 N N . ILE B 1 49 ? -11.328 15.141 3.523 1 96.12 49 ILE B N 1
ATOM 1387 C CA . ILE B 1 49 ? -10.422 15.234 2.385 1 96.12 49 ILE B CA 1
ATOM 1388 C C . ILE B 1 49 ? -10.539 16.625 1.743 1 96.12 49 ILE B C 1
ATOM 1390 O O . ILE B 1 49 ? -9.555 17.172 1.246 1 96.12 49 ILE B O 1
ATOM 1394 N N . GLU B 1 50 ? -11.781 17.156 1.796 1 95.38 50 GLU B N 1
ATOM 1395 C CA . GLU B 1 50 ? -12.055 18.469 1.193 1 95.38 50 GLU B CA 1
ATOM 1396 C C . GLU B 1 50 ? -11.352 19.578 1.958 1 95.38 50 GLU B C 1
ATOM 1398 O O . GLU B 1 50 ? -11.195 20.688 1.441 1 95.38 50 GLU B O 1
ATOM 1403 N N . GLN B 1 51 ? -10.953 19.297 3.145 1 96 51 GLN B N 1
ATOM 1404 C CA . GLN B 1 51 ? -10.328 20.312 3.998 1 96 51 GLN B CA 1
ATOM 1405 C C . GLN B 1 51 ? -8.82 20.391 3.752 1 96 51 GLN B C 1
ATOM 1407 O O . GLN B 1 51 ? -8.156 21.297 4.254 1 96 51 GLN B O 1
ATOM 1412 N N . LEU B 1 52 ? -8.297 19.453 3.039 1 97 52 LEU B N 1
ATOM 1413 C CA . LEU B 1 52 ? -6.871 19.469 2.74 1 97 52 LEU B CA 1
ATOM 1414 C C . LEU B 1 52 ? -6.484 20.766 2.023 1 97 52 LEU B C 1
ATOM 1416 O O . LEU B 1 52 ? -7.129 21.156 1.046 1 97 52 LEU B O 1
ATOM 1420 N N . ASP B 1 53 ? -5.578 21.422 2.527 1 97.06 53 ASP B N 1
ATOM 1421 C CA . ASP B 1 53 ? -5.098 22.656 1.91 1 97.06 53 ASP B CA 1
ATOM 1422 C C . ASP B 1 53 ? -3.574 22.719 1.917 1 97.06 53 ASP B C 1
ATOM 1424 O O . ASP B 1 53 ? -2.91 21.766 2.326 1 97.06 53 ASP B O 1
ATOM 1428 N N . GLN B 1 54 ? -3.088 23.812 1.457 1 97.19 54 GLN B N 1
ATOM 1429 C CA . GLN B 1 54 ? -1.646 23.922 1.271 1 97.19 54 GLN B CA 1
ATOM 1430 C C . GLN B 1 54 ? -0.912 23.859 2.607 1 97.19 54 GLN B C 1
ATOM 1432 O O . GLN B 1 54 ? 0.145 23.234 2.713 1 97.19 54 GLN B O 1
ATOM 1437 N N . SER B 1 55 ? -1.456 24.562 3.564 1 97.5 55 SER B N 1
ATOM 1438 C CA . SER B 1 55 ? -0.824 24.594 4.879 1 97.5 55 SER B CA 1
ATOM 1439 C C . SER B 1 55 ? -0.72 23.203 5.484 1 97.5 55 SER B C 1
ATOM 1441 O O . SER B 1 55 ? 0.317 22.828 6.039 1 97.5 55 SER B O 1
ATOM 1443 N N . LEU B 1 56 ? -1.756 22.438 5.406 1 97.62 56 LEU B N 1
ATOM 1444 C CA . LEU B 1 56 ? -1.777 21.078 5.926 1 97.62 56 LEU B CA 1
ATOM 1445 C C . LEU B 1 56 ? -0.779 20.188 5.18 1 97.62 56 LEU B C 1
ATOM 1447 O O . LEU B 1 56 ? -0.07 19.391 5.797 1 97.62 56 LEU B O 1
ATOM 1451 N N . LEU B 1 57 ? -0.648 20.375 3.879 1 97.81 57 LEU B N 1
ATOM 1452 C CA . LEU B 1 57 ? 0.295 19.594 3.078 1 97.81 57 LEU B CA 1
ATOM 1453 C C . LEU B 1 57 ? 1.732 20 3.402 1 97.81 57 LEU B C 1
ATOM 1455 O O . LEU B 1 57 ? 2.621 19.141 3.443 1 97.81 57 LEU B O 1
ATOM 1459 N N . GLU B 1 58 ? 1.93 21.25 3.627 1 97.44 58 GLU B N 1
ATOM 1460 C CA . GLU B 1 58 ? 3.27 21.734 3.945 1 97.44 58 GLU B CA 1
ATOM 1461 C C . GLU B 1 58 ? 3.781 21.125 5.246 1 97.44 58 GLU B C 1
ATOM 1463 O O . GLU B 1 58 ? 4.98 20.875 5.395 1 97.44 58 GLU B O 1
ATOM 1468 N N . GLN B 1 59 ? 2.902 20.875 6.184 1 97.12 59 GLN B N 1
ATOM 1469 C CA . GLN B 1 59 ? 3.287 20.188 7.418 1 97.12 59 GLN B CA 1
ATOM 1470 C C . GLN B 1 59 ? 3.842 18.797 7.133 1 97.12 59 GLN B C 1
ATOM 1472 O O . GLN B 1 59 ? 4.816 18.375 7.758 1 97.12 59 GLN B O 1
ATOM 1477 N N . LEU B 1 60 ? 3.271 18.125 6.223 1 97.81 60 LEU B N 1
ATOM 1478 C CA . LEU B 1 60 ? 3.744 16.797 5.84 1 97.81 60 LEU B CA 1
ATOM 1479 C C . LEU B 1 60 ? 5.07 16.891 5.09 1 97.81 60 LEU B C 1
ATOM 1481 O O . LEU B 1 60 ? 5.977 16.078 5.328 1 97.81 60 LEU B O 1
ATOM 1485 N N . LEU B 1 61 ? 5.184 17.875 4.215 1 96.81 61 LEU B N 1
ATOM 1486 C CA . LEU B 1 61 ? 6.367 18.047 3.381 1 96.81 61 LEU B CA 1
ATOM 1487 C C . LEU B 1 61 ? 7.574 18.438 4.23 1 96.81 61 LEU B C 1
ATOM 1489 O O . LEU B 1 61 ? 8.711 18.141 3.863 1 96.81 61 LEU B O 1
ATOM 1493 N N . ALA B 1 62 ? 7.262 19.062 5.309 1 96.25 62 ALA B N 1
ATOM 1494 C CA . ALA B 1 62 ? 8.328 19.5 6.215 1 96.25 62 ALA B CA 1
ATOM 1495 C C . ALA B 1 62 ? 9.109 18.297 6.738 1 96.25 62 ALA B C 1
ATOM 1497 O O . ALA B 1 62 ? 10.266 18.438 7.152 1 96.25 62 ALA B O 1
ATOM 1498 N N . GLU B 1 63 ? 8.539 17.125 6.648 1 95.88 63 GLU B N 1
ATOM 1499 C CA . GLU B 1 63 ? 9.203 15.906 7.098 1 95.88 63 GLU B CA 1
ATOM 1500 C C . GLU B 1 63 ? 10.133 15.359 6.023 1 95.88 63 GLU B C 1
ATOM 1502 O O . GLU B 1 63 ? 10.812 14.352 6.238 1 95.88 63 GLU B O 1
ATOM 1507 N N . LYS B 1 64 ? 10.117 15.922 4.82 1 94.69 64 LYS B N 1
ATOM 1508 C CA . LYS B 1 64 ? 10.969 15.609 3.68 1 94.69 64 LYS B CA 1
ATOM 1509 C C . LYS B 1 64 ? 10.789 14.156 3.246 1 94.69 64 LYS B C 1
ATOM 1511 O O . LYS B 1 64 ? 11.773 13.422 3.098 1 94.69 64 LYS B O 1
ATOM 1516 N N . PRO B 1 65 ? 9.523 13.789 3.049 1 95.75 65 PRO B N 1
ATOM 1517 C CA . PRO B 1 65 ? 9.289 12.406 2.621 1 95.75 65 PRO B CA 1
ATOM 1518 C C . PRO B 1 65 ? 9.602 12.188 1.142 1 95.75 65 PRO B C 1
ATOM 1520 O O . PRO B 1 65 ? 9.664 13.148 0.37 1 95.75 65 PRO B O 1
ATOM 1523 N N . GLU B 1 66 ? 9.875 10.969 0.823 1 92.44 66 GLU B N 1
ATOM 1524 C CA . GLU B 1 66 ? 9.875 10.586 -0.586 1 92.44 66 GLU B CA 1
ATOM 1525 C C . GLU B 1 66 ? 8.461 10.383 -1.108 1 92.44 66 GLU B C 1
ATOM 1527 O O . GLU B 1 66 ? 8.188 10.609 -2.291 1 92.44 66 GLU B O 1
ATOM 1532 N N . VAL B 1 67 ? 7.621 9.938 -0.187 1 95.31 67 VAL B N 1
ATOM 1533 C CA . VAL B 1 67 ? 6.23 9.688 -0.554 1 95.31 67 VAL B CA 1
ATOM 1534 C C . VAL B 1 67 ? 5.328 9.938 0.651 1 95.31 67 VAL B C 1
ATOM 1536 O O . VAL B 1 67 ? 5.711 9.664 1.791 1 95.31 67 VAL B O 1
ATOM 1539 N N . ILE B 1 68 ? 4.188 10.469 0.387 1 97.38 68 ILE B N 1
ATOM 1540 C CA . ILE B 1 68 ? 3.115 10.617 1.366 1 97.38 68 ILE B CA 1
ATOM 1541 C C . ILE B 1 68 ? 2.01 9.602 1.07 1 97.38 68 ILE B C 1
ATOM 1543 O O . ILE B 1 68 ? 1.48 9.562 -0.043 1 97.38 68 ILE B O 1
ATOM 1547 N N . ILE B 1 69 ? 1.763 8.781 2.021 1 98.06 69 ILE B N 1
ATOM 1548 C CA . ILE B 1 69 ? 0.584 7.922 1.979 1 98.06 69 ILE B CA 1
ATOM 1549 C C . ILE B 1 69 ? -0.563 8.586 2.74 1 98.06 69 ILE B C 1
ATOM 1551 O O . ILE B 1 69 ? -0.479 8.781 3.955 1 98.06 69 ILE B O 1
ATOM 1555 N N . LEU B 1 70 ? -1.606 8.922 2.035 1 98.38 70 LEU B N 1
ATOM 1556 C CA . LEU B 1 70 ? -2.746 9.617 2.625 1 98.38 70 LEU B CA 1
ATOM 1557 C C . LEU B 1 70 ? -3.945 8.688 2.748 1 98.38 70 LEU B C 1
ATOM 1559 O O . LEU B 1 70 ? -4.5 8.242 1.74 1 98.38 70 LEU B O 1
ATOM 1563 N N . GLY B 1 71 ? -4.242 8.359 3.959 1 97.75 71 GLY B N 1
ATOM 1564 C CA . GLY B 1 71 ? -5.512 7.707 4.234 1 97.75 71 GLY B CA 1
ATOM 1565 C C . GLY B 1 71 ? -6.68 8.672 4.293 1 97.75 71 GLY B C 1
ATOM 1566 O O . GLY B 1 71 ? -6.758 9.508 5.195 1 97.75 71 GLY B O 1
ATOM 1567 N N . SER B 1 72 ? -7.637 8.508 3.479 1 97.12 72 SER B N 1
ATOM 1568 C CA . SER B 1 72 ? -8.703 9.492 3.336 1 97.12 72 SER B CA 1
ATOM 1569 C C . SER B 1 72 ? -9.914 9.125 4.184 1 97.12 72 SER B C 1
ATOM 1571 O O . SER B 1 72 ? -10.969 9.758 4.086 1 97.12 72 SER B O 1
ATOM 1573 N N . GLY B 1 73 ? -9.789 8.094 5.008 1 94.88 73 GLY B N 1
ATOM 1574 C CA . GLY B 1 73 ? -10.891 7.621 5.828 1 94.88 73 GLY B CA 1
ATOM 1575 C C . GLY B 1 73 ? -11.266 6.176 5.547 1 94.88 73 GLY B C 1
ATOM 1576 O O . GLY B 1 73 ? -10.406 5.367 5.184 1 94.88 73 GLY B O 1
ATOM 1577 N N . ASP B 1 74 ? -12.609 5.816 5.762 1 93.19 74 ASP B N 1
ATOM 1578 C CA . ASP B 1 74 ? -13.078 4.449 5.566 1 93.19 74 ASP B CA 1
ATOM 1579 C C . ASP B 1 74 ? -13.07 4.074 4.086 1 93.19 74 ASP B C 1
ATOM 1581 O O . ASP B 1 74 ? -12.992 2.895 3.738 1 93.19 74 ASP B O 1
ATOM 1585 N N . LYS B 1 75 ? -13.156 5.086 3.312 1 92.31 75 LYS B N 1
ATOM 1586 C CA . LYS B 1 75 ? -13.156 4.906 1.864 1 92.31 75 LYS B CA 1
ATOM 1587 C C . LYS B 1 75 ? -12.094 5.781 1.203 1 92.31 75 LYS B C 1
ATOM 1589 O O . LYS B 1 75 ? -11.727 6.832 1.734 1 92.31 75 LYS B O 1
ATOM 1594 N N . GLN B 1 76 ? -11.664 5.309 0.09 1 94.56 76 GLN B N 1
ATOM 1595 C CA . GLN B 1 76 ? -10.742 6.121 -0.697 1 94.56 76 GLN B CA 1
ATOM 1596 C C . GLN B 1 76 ? -11.453 7.316 -1.323 1 94.56 76 GLN B C 1
ATOM 1598 O O . GLN B 1 76 ? -12.461 7.152 -2.02 1 94.56 76 GLN B O 1
ATOM 1603 N N . GLN B 1 77 ? -11.039 8.398 -1.014 1 95.56 77 GLN B N 1
ATOM 1604 C CA . GLN B 1 77 ? -11.508 9.656 -1.591 1 95.56 77 GLN B CA 1
ATOM 1605 C C . GLN B 1 77 ? -10.344 10.508 -2.088 1 95.56 77 GLN B C 1
ATOM 1607 O O . GLN B 1 77 ? -9.336 10.656 -1.388 1 95.56 77 GLN B O 1
ATOM 1612 N N . PHE B 1 78 ? -10.484 11.031 -3.201 1 95.88 78 PHE B N 1
ATOM 1613 C CA . PHE B 1 78 ? -9.367 11.766 -3.791 1 95.88 78 PHE B CA 1
ATOM 1614 C C . PHE B 1 78 ? -9.461 13.25 -3.465 1 95.88 78 PHE B C 1
ATOM 1616 O O . PHE B 1 78 ? -10.547 13.828 -3.48 1 95.88 78 PHE B O 1
ATOM 1623 N N . PRO B 1 79 ? -8.328 13.781 -3.137 1 97.31 79 PRO B N 1
ATOM 1624 C CA . PRO B 1 79 ? -8.305 15.242 -2.986 1 97.31 79 PRO B CA 1
ATOM 1625 C C . PRO B 1 79 ? -8.352 15.977 -4.328 1 97.31 79 PRO B C 1
ATOM 1627 O O . PRO B 1 79 ? -8.375 15.336 -5.383 1 97.31 79 PRO B O 1
ATOM 1630 N N . ALA B 1 80 ? -8.469 17.344 -4.199 1 97.19 80 ALA B N 1
ATOM 1631 C CA . ALA B 1 80 ? -8.422 18.156 -5.41 1 97.19 80 ALA B CA 1
ATOM 1632 C C . ALA B 1 80 ? -7.133 17.906 -6.188 1 97.19 80 ALA B C 1
ATOM 1634 O O . ALA B 1 80 ? -6.066 17.719 -5.598 1 97.19 80 ALA B O 1
ATOM 1635 N N . ALA B 1 81 ? -7.164 17.953 -7.504 1 97 81 ALA B N 1
ATOM 1636 C CA . ALA B 1 81 ? -6.059 17.641 -8.406 1 97 81 ALA B CA 1
ATOM 1637 C C . ALA B 1 81 ? -4.859 18.547 -8.133 1 97 81 ALA B C 1
ATOM 1639 O O . ALA B 1 81 ? -3.711 18.141 -8.32 1 97 81 ALA B O 1
ATOM 1640 N N . GLN B 1 82 ? -5.094 19.641 -7.672 1 97.69 82 GLN B N 1
ATOM 1641 C CA . GLN B 1 82 ? -4.02 20.609 -7.445 1 97.69 82 GLN B CA 1
ATOM 1642 C C . GLN B 1 82 ? -3.049 20.109 -6.383 1 97.69 82 GLN B C 1
ATOM 1644 O O . GLN B 1 82 ? -1.87 20.469 -6.395 1 97.69 82 GLN B O 1
ATOM 1649 N N . TRP B 1 83 ? -3.566 19.219 -5.438 1 97.62 83 TRP B N 1
ATOM 1650 C CA . TRP B 1 83 ? -2.701 18.766 -4.355 1 97.62 83 TRP B CA 1
ATOM 1651 C C . TRP B 1 83 ? -1.722 17.703 -4.859 1 97.62 83 TRP B C 1
ATOM 1653 O O . TRP B 1 83 ? -0.596 17.609 -4.363 1 97.62 83 TRP B O 1
ATOM 1663 N N . PHE B 1 84 ? -2.174 16.984 -5.867 1 96.94 84 PHE B N 1
ATOM 1664 C CA . PHE B 1 84 ? -1.239 16.078 -6.531 1 96.94 84 PHE B CA 1
ATOM 1665 C C . PHE B 1 84 ? -0.143 16.859 -7.242 1 96.94 84 PHE B C 1
ATOM 1667 O O . PHE B 1 84 ? 1.042 16.547 -7.098 1 96.94 84 PHE B O 1
ATOM 1674 N N . ALA B 1 85 ? -0.567 17.859 -7.969 1 97.31 85 ALA B N 1
ATOM 1675 C CA . ALA B 1 85 ? 0.368 18.703 -8.711 1 97.31 85 ALA B CA 1
ATOM 1676 C C . ALA B 1 85 ? 1.332 19.406 -7.762 1 97.31 85 ALA B C 1
ATOM 1678 O O . ALA B 1 85 ? 2.525 19.516 -8.047 1 97.31 85 ALA B O 1
ATOM 1679 N N . PHE B 1 86 ? 0.741 19.891 -6.676 1 97.88 86 PHE B N 1
ATOM 1680 C CA . PHE B 1 86 ? 1.545 20.578 -5.68 1 97.88 86 PHE B CA 1
ATOM 1681 C C . PHE B 1 86 ? 2.646 19.688 -5.141 1 97.88 86 PHE B C 1
ATOM 1683 O O . PHE B 1 86 ? 3.818 20.062 -5.125 1 97.88 86 PHE B O 1
ATOM 1690 N N . CYS B 1 87 ? 2.375 18.422 -4.762 1 97.25 87 CYS B N 1
ATOM 1691 C CA . CYS B 1 87 ? 3.355 17.469 -4.238 1 97.25 87 CYS B CA 1
ATOM 1692 C C . CYS B 1 87 ? 4.363 17.078 -5.312 1 97.25 87 CYS B C 1
ATOM 1694 O O . CYS B 1 87 ? 5.566 17.016 -5.047 1 97.25 87 CYS B O 1
ATOM 1696 N N . ALA B 1 88 ? 3.85 16.891 -6.492 1 95.5 88 ALA B N 1
ATOM 1697 C CA . ALA B 1 88 ? 4.715 16.531 -7.609 1 95.5 88 ALA B CA 1
ATOM 1698 C C . ALA B 1 88 ? 5.746 17.625 -7.891 1 95.5 88 ALA B C 1
ATOM 1700 O O . ALA B 1 88 ? 6.906 17.328 -8.18 1 95.5 88 ALA B O 1
ATOM 1701 N N . SER B 1 89 ? 5.281 18.828 -7.84 1 96.62 89 SER B N 1
ATOM 1702 C CA . SER B 1 89 ? 6.168 19.953 -8.094 1 96.62 89 SER B CA 1
ATOM 1703 C C . SER B 1 89 ? 7.301 20.016 -7.074 1 96.62 89 SER B C 1
ATOM 1705 O O . SER B 1 89 ? 8.344 20.625 -7.324 1 96.62 89 SER B O 1
ATOM 1707 N N . GLN B 1 90 ? 7.117 19.359 -5.941 1 95.19 90 GLN B N 1
ATOM 1708 C CA . GLN B 1 90 ? 8.133 19.281 -4.898 1 95.19 90 GLN B CA 1
ATOM 1709 C C . GLN B 1 90 ? 8.922 17.984 -4.984 1 95.19 90 GLN B C 1
ATOM 1711 O O . GLN B 1 90 ? 9.758 17.703 -4.125 1 95.19 90 GLN B O 1
ATOM 1716 N N . GLY B 1 91 ? 8.578 17.141 -5.93 1 94.19 91 GLY B N 1
ATOM 1717 C CA . GLY B 1 91 ? 9.25 15.867 -6.113 1 94.19 91 GLY B CA 1
ATOM 1718 C C . GLY B 1 91 ? 8.766 14.797 -5.148 1 94.19 91 GLY B C 1
ATOM 1719 O O . GLY B 1 91 ? 9.484 13.844 -4.859 1 94.19 91 GLY B O 1
ATOM 1720 N N . ILE B 1 92 ? 7.645 15 -4.613 1 94.88 92 ILE B N 1
ATOM 1721 C CA . ILE B 1 92 ? 7.121 14.078 -3.607 1 94.88 92 ILE B CA 1
ATOM 1722 C C . ILE B 1 92 ? 5.891 13.359 -4.156 1 94.88 92 ILE B C 1
ATOM 1724 O O . ILE B 1 92 ? 5.004 13.992 -4.738 1 94.88 92 ILE B O 1
ATOM 1728 N N . GLY B 1 93 ? 5.863 12.094 -4.016 1 94.56 93 GLY B N 1
ATOM 1729 C CA . GLY B 1 93 ? 4.68 11.336 -4.391 1 94.56 93 GLY B CA 1
ATOM 1730 C C . GLY B 1 93 ? 3.561 11.438 -3.369 1 94.56 93 GLY B C 1
ATOM 1731 O O . GLY B 1 93 ? 3.811 11.406 -2.162 1 94.56 93 GLY B O 1
ATOM 1732 N N . LEU B 1 94 ? 2.324 11.617 -3.83 1 96.81 94 LEU B N 1
ATOM 1733 C CA . LEU B 1 94 ? 1.123 11.578 -3.002 1 96.81 94 LEU B CA 1
ATOM 1734 C C . LEU B 1 94 ? 0.227 10.414 -3.406 1 96.81 94 LEU B C 1
ATOM 1736 O O . LEU B 1 94 ? -0.31 10.391 -4.516 1 96.81 94 LEU B O 1
ATOM 1740 N N . GLU B 1 95 ? 0.097 9.453 -2.52 1 96.06 95 GLU B N 1
ATOM 1741 C CA . GLU B 1 95 ? -0.727 8.273 -2.758 1 96.06 95 GLU B CA 1
ATOM 1742 C C . GLU B 1 95 ? -1.922 8.234 -1.811 1 96.06 95 GLU B C 1
ATOM 1744 O 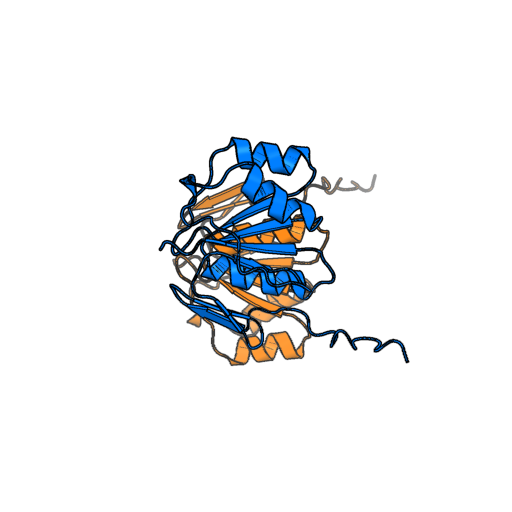O . GLU B 1 95 ? -1.755 8.266 -0.59 1 96.06 95 GLU B O 1
ATOM 1749 N N . VAL B 1 96 ? -3.096 8.078 -2.373 1 97.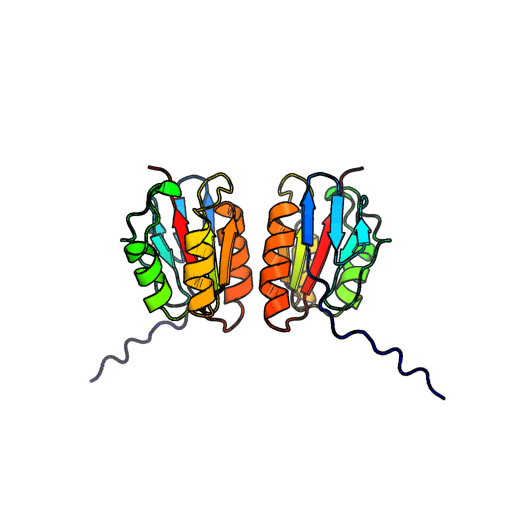62 96 VAL B N 1
ATOM 1750 C CA . VAL B 1 96 ? -4.305 8.188 -1.562 1 97.62 96 VAL B CA 1
ATOM 1751 C C . VAL B 1 96 ? -5.035 6.844 -1.54 1 97.62 96 VAL B C 1
ATOM 1753 O O . VAL B 1 96 ? -5.203 6.207 -2.582 1 97.62 96 VAL B O 1
ATOM 1756 N N . MET B 1 97 ? -5.449 6.426 -0.431 1 96.69 97 MET B N 1
ATOM 1757 C CA . MET B 1 97 ? -6.203 5.184 -0.253 1 96.69 97 MET B CA 1
ATOM 1758 C C . MET B 1 97 ? -7.008 5.219 1.041 1 96.69 97 MET B C 1
ATOM 1760 O O . MET B 1 97 ? -7 6.223 1.757 1 96.69 97 MET B O 1
ATOM 1764 N N . ALA B 1 98 ? -7.844 4.188 1.243 1 96.25 98 ALA B N 1
ATOM 1765 C CA . ALA B 1 98 ? -8.562 4.078 2.51 1 96.25 98 ALA B CA 1
ATOM 1766 C C . ALA B 1 98 ? -7.598 3.881 3.674 1 96.25 98 ALA B C 1
ATOM 1768 O O . ALA B 1 98 ? -6.48 3.391 3.488 1 96.25 98 ALA B O 1
ATOM 1769 N N . ASN B 1 99 ? -7.984 4.199 4.891 1 96.88 99 ASN B N 1
ATOM 1770 C CA . ASN B 1 99 ? -7.102 4.203 6.055 1 96.88 99 ASN B CA 1
ATOM 1771 C C . ASN B 1 99 ? -6.492 2.828 6.305 1 96.88 99 ASN B C 1
ATOM 1773 O O . ASN B 1 99 ? -5.312 2.719 6.645 1 96.88 99 ASN B O 1
ATOM 1777 N N . ASP B 1 100 ? -7.301 1.822 6.223 1 95.69 100 ASP B N 1
ATOM 1778 C CA . ASP B 1 100 ? -6.797 0.479 6.492 1 95.69 100 ASP B CA 1
ATOM 1779 C C . ASP B 1 100 ? -5.68 0.105 5.523 1 95.69 100 ASP B C 1
ATOM 1781 O O . ASP B 1 100 ? -4.617 -0.364 5.941 1 95.69 100 ASP B O 1
ATOM 1785 N N . ALA B 1 101 ? -5.879 0.385 4.262 1 96.75 101 ALA B N 1
ATOM 1786 C CA . ALA B 1 101 ? -4.871 0.11 3.242 1 96.75 101 ALA B CA 1
ATOM 1787 C C . ALA B 1 101 ? -3.652 1.01 3.42 1 96.75 101 ALA B C 1
ATOM 1789 O O . ALA B 1 101 ? -2.516 0.569 3.232 1 96.75 101 ALA B O 1
ATOM 1790 N N . ALA B 1 102 ? -3.904 2.275 3.727 1 97.62 102 ALA B N 1
ATOM 1791 C CA . ALA B 1 102 ? -2.816 3.225 3.941 1 97.62 102 ALA B CA 1
ATOM 1792 C C . ALA B 1 102 ? -1.885 2.748 5.055 1 97.62 102 ALA B C 1
ATOM 1794 O O . ALA B 1 102 ? -0.661 2.797 4.906 1 97.62 102 ALA B O 1
ATOM 1795 N N . CYS B 1 103 ? -2.49 2.254 6.105 1 96.88 103 CYS B N 1
ATOM 1796 C CA . CYS B 1 103 ? -1.707 1.746 7.227 1 96.88 103 CYS B CA 1
ATOM 1797 C C . CYS B 1 103 ? -0.858 0.554 6.801 1 96.88 103 CYS B C 1
ATOM 1799 O O . CYS B 1 103 ? 0.324 0.477 7.141 1 96.88 103 CYS B O 1
ATOM 1801 N N . ARG B 1 104 ? -1.449 -0.317 6.094 1 95.19 104 ARG B N 1
ATOM 1802 C CA . ARG B 1 104 ? -0.722 -1.495 5.633 1 95.19 104 ARG B CA 1
ATOM 1803 C C . ARG B 1 104 ? 0.409 -1.106 4.688 1 95.19 104 ARG B C 1
ATOM 1805 O O . ARG B 1 104 ? 1.525 -1.615 4.805 1 95.19 104 ARG B O 1
ATOM 1812 N N . THR B 1 105 ? 0.114 -0.223 3.742 1 96.12 105 THR B N 1
ATOM 1813 C CA . THR B 1 105 ? 1.124 0.238 2.797 1 96.12 105 THR B CA 1
ATOM 1814 C C . THR B 1 105 ? 2.293 0.889 3.529 1 96.12 105 THR B C 1
ATOM 1816 O O . THR B 1 105 ? 3.455 0.625 3.213 1 96.12 105 THR B O 1
ATOM 1819 N N . TYR B 1 106 ? 1.966 1.724 4.496 1 95.94 106 TYR B N 1
ATOM 1820 C CA . TYR B 1 106 ? 2.994 2.379 5.297 1 95.94 106 TYR B CA 1
ATOM 1821 C C . TYR B 1 106 ? 3.898 1.354 5.973 1 95.94 106 TYR B C 1
ATOM 1823 O O . TYR B 1 106 ? 5.125 1.474 5.926 1 95.94 106 TYR B O 1
ATOM 1831 N N . ASN B 1 107 ? 3.346 0.32 6.559 1 93.81 107 ASN B N 1
ATOM 1832 C CA . ASN B 1 107 ? 4.129 -0.706 7.242 1 93.81 107 ASN B CA 1
ATOM 1833 C C . ASN B 1 107 ? 5.082 -1.415 6.281 1 93.81 107 ASN B C 1
ATOM 1835 O O . ASN B 1 107 ? 6.211 -1.739 6.648 1 93.81 107 ASN B O 1
ATOM 1839 N N . VAL B 1 108 ? 4.57 -1.612 5.109 1 91.75 108 VAL B N 1
ATOM 1840 C CA . VAL B 1 108 ? 5.379 -2.285 4.102 1 91.75 108 VAL B CA 1
ATOM 1841 C C . VAL B 1 108 ? 6.574 -1.409 3.732 1 91.75 108 VAL B C 1
ATOM 1843 O O . VAL B 1 108 ? 7.695 -1.904 3.59 1 91.75 108 VAL B O 1
ATOM 1846 N N . LEU B 1 109 ? 6.402 -0.147 3.596 1 90.06 109 LEU B N 1
ATOM 1847 C CA . LEU B 1 109 ? 7.414 0.792 3.121 1 90.06 109 LEU B CA 1
ATOM 1848 C C . LEU B 1 109 ? 8.438 1.089 4.211 1 90.06 109 LEU B C 1
ATOM 1850 O O . LEU B 1 109 ? 9.617 1.295 3.924 1 90.06 109 LEU B O 1
ATOM 1854 N N . THR B 1 110 ? 7.984 1.162 5.441 1 85.75 110 THR B N 1
ATOM 1855 C CA . THR B 1 110 ? 8.859 1.56 6.539 1 85.75 110 THR B CA 1
ATOM 1856 C C . THR B 1 110 ? 9.82 0.43 6.902 1 85.75 110 THR B C 1
ATOM 1858 O O . THR B 1 110 ? 10.867 0.668 7.512 1 85.75 110 THR B O 1
ATOM 1861 N N . THR B 1 111 ? 9.484 -0.801 6.531 1 74.94 111 THR B N 1
ATOM 1862 C CA . THR B 1 111 ? 10.422 -1.9 6.73 1 74.94 111 THR B CA 1
ATOM 1863 C C . THR B 1 111 ? 11.664 -1.711 5.871 1 74.94 111 THR B C 1
ATOM 1865 O O . THR B 1 111 ? 12.719 -2.291 6.152 1 74.94 111 THR B O 1
ATOM 1868 N N . GLU B 1 112 ? 11.758 -0.847 4.852 1 68.56 112 GLU B N 1
ATOM 1869 C CA . GLU B 1 112 ? 12.82 -0.656 3.865 1 68.56 112 GLU B CA 1
ATOM 1870 C C . GLU B 1 112 ? 13.609 0.622 4.141 1 68.56 112 GLU B C 1
ATOM 1872 O O . GLU B 1 112 ? 14.547 0.948 3.41 1 68.56 112 GLU B O 1
ATOM 1877 N N . ASP B 1 113 ? 13.555 1.216 5.133 1 70.88 113 ASP B N 1
ATOM 1878 C CA . ASP B 1 113 ? 14.242 2.443 5.52 1 70.88 113 ASP B CA 1
ATOM 1879 C C . ASP B 1 113 ? 13.93 3.58 4.551 1 70.88 113 ASP B C 1
ATOM 1881 O O . ASP B 1 113 ? 14.836 4.227 4.023 1 70.88 113 ASP B O 1
ATOM 1885 N N . ARG B 1 114 ? 12.844 3.775 4.02 1 78.38 114 ARG B N 1
ATOM 1886 C CA . ARG B 1 114 ? 12.391 4.902 3.211 1 78.38 114 ARG B CA 1
ATOM 1887 C C . ARG B 1 114 ? 11.641 5.918 4.059 1 78.38 114 ARG B C 1
ATOM 1889 O O . ARG B 1 114 ? 10.93 5.551 4.996 1 78.38 114 ARG B O 1
ATOM 1896 N N . GLU B 1 115 ? 11.922 7.152 3.641 1 90.19 115 GLU B N 1
ATOM 1897 C CA . GLU B 1 115 ? 11.203 8.195 4.363 1 90.19 115 GLU B CA 1
ATOM 1898 C C . GLU B 1 115 ? 9.758 8.305 3.891 1 90.19 115 GLU B C 1
ATOM 1900 O O . GLU B 1 115 ? 9.5 8.781 2.783 1 90.19 115 GLU B O 1
ATOM 1905 N N . VAL B 1 116 ? 8.875 7.844 4.672 1 95.44 116 VAL B N 1
ATOM 1906 C CA . VAL B 1 116 ? 7.449 7.836 4.348 1 95.44 116 VAL B CA 1
ATOM 1907 C C . VAL B 1 116 ? 6.668 8.578 5.426 1 95.44 116 VAL B C 1
ATOM 1909 O O . VAL B 1 116 ? 6.945 8.43 6.621 1 95.44 116 VAL B O 1
ATOM 1912 N N . VAL B 1 117 ? 5.77 9.406 4.977 1 97.19 117 VAL B N 1
ATOM 1913 C CA . VAL B 1 117 ? 4.785 9.984 5.883 1 97.19 117 VAL B CA 1
ATOM 1914 C C . VAL B 1 117 ? 3.428 9.32 5.664 1 97.19 117 VAL B C 1
ATOM 1916 O O . VAL B 1 117 ? 2.971 9.188 4.523 1 97.19 117 VAL B O 1
ATOM 1919 N N . LEU B 1 118 ? 2.854 8.859 6.691 1 97.88 118 LEU B N 1
ATOM 1920 C CA . LEU B 1 118 ? 1.464 8.414 6.699 1 97.88 118 LEU B CA 1
ATOM 1921 C C . LEU B 1 118 ? 0.56 9.477 7.312 1 97.88 118 LEU B C 1
ATOM 1923 O O . LEU B 1 118 ? 0.725 9.844 8.477 1 97.88 118 LEU B O 1
ATOM 1927 N N . ALA B 1 119 ? -0.31 10.016 6.547 1 98.44 119 ALA B N 1
ATOM 1928 C CA . ALA B 1 119 ? -1.335 10.93 7.043 1 98.44 119 ALA B CA 1
ATOM 1929 C C . ALA B 1 119 ? -2.711 10.266 7.027 1 98.44 119 ALA B C 1
ATOM 1931 O O . ALA B 1 119 ? -3.111 9.68 6.023 1 98.44 119 ALA B O 1
ATOM 1932 N N . LEU B 1 120 ? -3.383 10.344 8.141 1 97.88 120 LEU B N 1
ATOM 1933 C CA . LEU B 1 120 ? -4.676 9.688 8.273 1 97.88 120 LEU B CA 1
ATOM 1934 C C . LEU B 1 120 ? -5.77 10.695 8.609 1 97.88 120 LEU B C 1
ATOM 1936 O O . LEU B 1 120 ? -5.668 11.422 9.602 1 97.88 120 LEU B O 1
ATOM 1940 N N . ILE B 1 121 ? -6.762 10.719 7.773 1 97.25 121 ILE B N 1
ATOM 1941 C CA . ILE B 1 121 ? -7.941 11.539 8.023 1 97.25 121 ILE B CA 1
ATOM 1942 C C . ILE B 1 121 ? -9.008 10.711 8.727 1 97.25 121 ILE B C 1
ATOM 1944 O O . ILE B 1 121 ? -9.43 9.664 8.211 1 97.25 121 ILE B O 1
ATOM 1948 N N . PHE B 1 122 ? -9.305 11.047 9.898 1 93.38 122 PHE B N 1
ATOM 1949 C CA . PHE B 1 122 ? -10.43 10.461 10.617 1 93.38 122 PHE B CA 1
ATOM 1950 C C . PHE B 1 122 ? -11.633 11.406 10.609 1 93.38 122 PHE B C 1
ATOM 1952 O O . PHE B 1 122 ? -11.539 12.539 11.078 1 93.38 122 PHE B O 1
ATOM 1959 N N . ASN B 1 123 ? -12.586 10.992 9.789 1 76.5 123 ASN B N 1
ATOM 1960 C CA . ASN B 1 123 ? -13.773 11.828 9.688 1 76.5 123 ASN B CA 1
ATOM 1961 C C . ASN B 1 123 ? -14.461 12 11.047 1 76.5 123 ASN B C 1
ATOM 1963 O O . ASN B 1 123 ? -14.688 11.016 11.75 1 76.5 123 ASN B O 1
ATOM 1967 N N . SER B 1 124 ? -14.195 13.078 11.695 1 57.97 124 SER B N 1
ATOM 1968 C CA . SER B 1 124 ? -14.906 13.414 12.93 1 57.97 124 SER B CA 1
ATOM 1969 C C . SER B 1 124 ? -16.312 13.914 12.641 1 57.97 124 SER B C 1
ATOM 1971 O O . SER B 1 124 ? -16.562 14.5 11.586 1 57.97 124 SER B O 1
#

pLDDT: mean 88.97, std 16.52, range [23.02, 98.44]